Protein AF-A0A0C4EFU1-F1 (afdb_monomer_lite)

Sequence (194 aa):
MRPDAPVVQLGSALRVLVADCLPTPFLYAPPVVAAAAAAAAASAATATATTTVRAFAGSGTGNGDSFMRTAALRTVAALARFGAKPSAAALTAVAGPGGELQRSAGERWGVRGEGEGGIIGIEVALVRDAEGRTLEVRSEIAHDHNCGGMYRAWIDDQGKARYQVFKDVPGVGGYEAEGAAEDVRRWSWEKTIL

Foldseek 3Di:
DDDDDDDPPPDPVVVVVVVVVDDDPPDPDPVVVVVVVVVVVVVVLVPFDKDKDKDKDKDKDFDVVLCVVQVQVVQLVCCVGVVVDDSQVSQCLDFNAVHSLQVSCPVNRPPPRRSWIKMWMKMWMFMATPVRDTPDIDMDTHMHHRDQWDWDWDQDPVRWIATATGPDDDPPPPDPCHGHTHDPVVVPPPPPDD

Radius of gyration: 26.1 Å; chains: 1; bounding box: 76×90×41 Å

InterPro domains:
  IPR029055 Nucleophile aminohydrolases, N-terminal [SSF56235] (54-166)

Organism: Magnaporthiopsis poae (strain ATCC 64411 / 73-15) (NCBI:txid644358)

Secondary structure (DSSP, 8-state):
-PPPPP-----HHHHHHHHHHS--------HHHHHHHHHHHHHHHHTT--EEEEEEEEEEEE-HHHHHHHTHHHHHHHHHHHS---HHHHHHHHHSTTSHHHHTTGGGBTTSSBT-EEEEEEEEEEEE-TT--EEEEEEEEEEEESSS---EEEE-TTS-EEEE-SSS-SS-SS-TTTT--B-GGGSTT-----

pLDDT: mean 80.96, std 18.59, range [38.91, 98.62]

Structure (mmCIF, N/CA/C/O backbone):
data_AF-A0A0C4EFU1-F1
#
_entry.id   AF-A0A0C4EFU1-F1
#
loop_
_atom_site.group_PDB
_atom_site.id
_atom_site.type_symbol
_atom_site.label_atom_id
_atom_site.label_alt_id
_atom_site.label_comp_id
_atom_site.label_asym_id
_atom_site.label_entity_id
_atom_site.label_seq_id
_atom_site.pdbx_PDB_ins_code
_atom_site.Cartn_x
_atom_site.Cartn_y
_atom_site.Cartn_z
_atom_site.occupancy
_atom_site.B_iso_or_equiv
_atom_site.auth_seq_id
_atom_site.auth_comp_id
_atom_site.auth_asym_id
_atom_site.auth_atom_id
_atom_site.pdbx_PDB_model_num
ATOM 1 N N . MET A 1 1 ? -1.391 64.099 10.521 1.00 43.28 1 MET A N 1
ATOM 2 C CA . MET A 1 1 ? -2.421 63.400 9.722 1.00 43.28 1 MET A CA 1
ATOM 3 C C . MET A 1 1 ? -1.774 62.150 9.145 1.00 43.28 1 MET A C 1
ATOM 5 O O . MET A 1 1 ? -0.748 62.282 8.495 1.00 43.28 1 MET A O 1
ATOM 9 N N . ARG A 1 2 ? -2.252 60.959 9.528 1.00 45.88 2 ARG A N 1
ATOM 10 C CA . ARG A 1 2 ? -1.684 59.650 9.142 1.00 45.88 2 ARG A CA 1
ATOM 11 C C . ARG A 1 2 ? -2.236 59.212 7.771 1.00 45.88 2 ARG A C 1
ATOM 13 O O . ARG A 1 2 ? -3.374 59.570 7.492 1.00 45.88 2 ARG A O 1
ATOM 20 N N . PRO A 1 3 ? -1.472 58.462 6.957 1.00 50.69 3 PRO A N 1
ATOM 21 C CA . PRO A 1 3 ? -1.930 57.977 5.657 1.00 50.69 3 PRO A CA 1
ATOM 22 C C . PRO A 1 3 ? -2.908 56.800 5.797 1.00 50.69 3 PRO A C 1
ATOM 24 O O . PRO A 1 3 ? -2.792 55.993 6.723 1.00 50.69 3 PRO A O 1
ATOM 27 N N . ASP A 1 4 ? -3.855 56.727 4.862 1.00 51.66 4 ASP A N 1
ATOM 28 C CA . ASP A 1 4 ? -4.871 55.683 4.730 1.00 51.66 4 ASP A CA 1
ATOM 29 C C . ASP A 1 4 ? -4.239 54.296 4.522 1.00 51.66 4 ASP A C 1
ATOM 31 O O . ASP A 1 4 ? -3.413 54.094 3.631 1.00 51.66 4 ASP A O 1
ATOM 35 N N . ALA A 1 5 ? -4.631 53.323 5.347 1.00 51.81 5 ALA A N 1
ATOM 36 C CA . ALA A 1 5 ? -4.273 51.920 5.149 1.00 51.81 5 ALA A CA 1
ATOM 37 C C . ALA A 1 5 ? -5.203 51.275 4.099 1.00 51.81 5 ALA A C 1
ATOM 39 O O . ALA A 1 5 ? -6.394 51.596 4.068 1.00 51.81 5 ALA A O 1
ATOM 40 N N . PRO A 1 6 ? -4.718 50.339 3.262 1.00 51.94 6 PRO A N 1
ATOM 41 C CA . PRO A 1 6 ? -5.565 49.673 2.282 1.00 51.94 6 PRO A CA 1
ATOM 42 C C . PRO A 1 6 ? -6.564 48.740 2.980 1.00 51.94 6 PRO A C 1
ATOM 44 O O . PRO A 1 6 ? -6.188 47.789 3.665 1.00 51.94 6 PRO A O 1
ATOM 47 N N . VAL A 1 7 ? -7.855 49.001 2.776 1.00 59.91 7 VAL A N 1
ATOM 48 C CA . VAL A 1 7 ? -8.935 48.065 3.102 1.00 59.91 7 VAL A CA 1
ATOM 49 C C . VAL A 1 7 ? -8.770 46.829 2.219 1.00 59.91 7 VAL A C 1
ATOM 51 O O . VAL A 1 7 ? -8.936 46.895 1.002 1.00 59.91 7 VAL A O 1
ATOM 54 N N . VAL A 1 8 ? -8.445 45.688 2.826 1.00 57.19 8 VAL A N 1
ATOM 55 C CA . VAL A 1 8 ? -8.468 44.392 2.139 1.00 57.19 8 VAL A CA 1
ATOM 56 C C . VAL A 1 8 ? -9.931 44.042 1.866 1.00 57.19 8 VAL A C 1
ATOM 58 O O . VAL A 1 8 ? -10.671 43.668 2.776 1.00 57.19 8 VAL A O 1
ATOM 61 N N . GLN A 1 9 ? -10.375 44.181 0.615 1.00 58.31 9 GLN A N 1
ATOM 62 C CA . GLN A 1 9 ? -11.677 43.670 0.195 1.00 58.31 9 GLN A CA 1
ATOM 63 C C . GLN A 1 9 ? -11.627 42.140 0.156 1.00 58.31 9 GLN A C 1
ATOM 65 O O . GLN A 1 9 ? -11.110 41.533 -0.780 1.00 58.31 9 GLN A O 1
ATOM 70 N N . LEU A 1 10 ? -12.178 41.511 1.192 1.00 57.97 10 LEU A N 1
ATOM 71 C CA . LEU A 1 10 ? -12.431 40.075 1.219 1.00 57.97 10 LEU A CA 1
ATOM 72 C C . LEU A 1 10 ? -13.523 39.759 0.184 1.00 57.97 10 LEU A C 1
ATOM 74 O O . LEU A 1 10 ? -14.708 40.018 0.406 1.00 57.97 10 LEU A O 1
ATOM 78 N N . GLY A 1 11 ? -13.096 39.281 -0.985 1.00 72.69 11 GLY A N 1
ATOM 79 C CA . GLY A 1 11 ? -13.957 39.016 -2.136 1.00 72.69 11 GLY A CA 1
ATOM 80 C C . GLY A 1 11 ? -14.993 37.909 -1.912 1.00 72.69 11 GLY A C 1
ATOM 81 O O . GLY A 1 11 ? -14.974 37.174 -0.922 1.00 72.69 11 GLY A O 1
ATOM 82 N N . SER A 1 12 ? -15.896 37.770 -2.886 1.00 61.34 12 SER A N 1
ATOM 83 C CA . SER A 1 12 ? -16.991 36.787 -2.920 1.00 61.34 12 SER A CA 1
ATOM 84 C C . SER A 1 12 ? -16.544 35.343 -2.663 1.00 61.34 12 SER A C 1
ATOM 86 O O . SER A 1 12 ? -17.296 34.587 -2.058 1.00 61.34 12 SER A O 1
ATOM 88 N N . ALA A 1 13 ? -15.313 34.977 -3.027 1.00 65.06 13 ALA A N 1
ATOM 89 C CA . ALA A 1 13 ? -14.755 33.647 -2.785 1.00 65.06 13 ALA A CA 1
ATOM 90 C C . ALA A 1 13 ? -14.685 33.274 -1.291 1.00 65.06 13 ALA A C 1
ATOM 92 O O . ALA A 1 13 ? -14.986 32.137 -0.933 1.00 65.06 13 ALA A O 1
ATOM 93 N N . LEU A 1 14 ? -14.369 34.225 -0.399 1.00 68.88 14 LEU A N 1
ATOM 94 C CA . LEU A 1 14 ? -14.373 33.947 1.042 1.00 68.88 14 LEU A CA 1
ATOM 95 C C . LEU A 1 14 ? -15.802 33.790 1.575 1.00 68.88 14 LEU A C 1
ATOM 97 O O . LEU A 1 14 ? -16.040 32.991 2.474 1.00 68.88 14 LEU A O 1
ATOM 101 N N . ARG A 1 15 ? -16.769 34.514 0.998 1.00 65.06 15 ARG A N 1
ATOM 102 C CA . ARG A 1 15 ? -18.185 34.366 1.364 1.00 65.06 15 ARG A CA 1
ATOM 103 C C . ARG A 1 15 ? -18.736 33.003 0.960 1.00 65.06 15 ARG A C 1
ATOM 105 O O . ARG A 1 15 ? -19.492 32.434 1.733 1.00 65.06 15 ARG A O 1
ATOM 112 N N . VAL A 1 16 ? -18.333 32.482 -0.199 1.00 67.25 16 VAL A N 1
ATOM 113 C CA . VAL A 1 16 ? -18.699 31.128 -0.644 1.00 67.25 16 VAL A CA 1
ATOM 114 C C . VAL A 1 16 ? -18.089 30.077 0.288 1.00 67.25 16 VAL A C 1
ATOM 116 O O . VAL A 1 16 ? -18.814 29.227 0.784 1.00 67.25 16 VAL A O 1
ATOM 119 N N . LEU A 1 17 ? -16.807 30.210 0.650 1.00 72.25 17 LEU A N 1
ATOM 120 C CA . LEU A 1 17 ? -16.155 29.288 1.589 1.00 72.25 17 LEU A CA 1
ATOM 121 C C . LEU A 1 17 ? -16.809 29.294 2.985 1.00 72.25 17 LEU A C 1
ATOM 123 O O . LEU A 1 17 ? -16.943 28.253 3.617 1.00 72.25 17 LEU A O 1
ATOM 127 N N . VAL A 1 18 ? -17.223 30.466 3.477 1.00 71.06 18 VAL A N 1
ATOM 128 C CA . VAL A 1 18 ? -17.928 30.590 4.764 1.00 71.06 18 VAL A CA 1
ATOM 129 C C . VAL A 1 18 ? -19.364 30.055 4.674 1.00 71.06 18 VAL A C 1
ATOM 131 O O . VAL A 1 18 ? -19.842 29.470 5.642 1.00 71.06 18 VAL A O 1
ATOM 134 N N . ALA A 1 19 ? -20.036 30.209 3.529 1.00 69.62 19 ALA A N 1
ATOM 135 C CA . ALA A 1 19 ? -21.373 29.663 3.295 1.00 69.62 19 ALA A CA 1
ATOM 136 C C . ALA A 1 19 ? -21.377 28.128 3.200 1.00 69.62 19 ALA A C 1
ATOM 138 O O . ALA A 1 19 ? -22.307 27.505 3.699 1.00 69.62 19 ALA A O 1
ATOM 139 N N . ASP A 1 20 ? -20.326 27.527 2.640 1.00 69.62 20 ASP A N 1
ATOM 140 C CA . ASP A 1 20 ? -20.193 26.066 2.546 1.00 69.62 20 ASP A CA 1
ATOM 141 C C . ASP A 1 20 ? -19.802 25.414 3.887 1.00 69.62 20 ASP A C 1
ATOM 143 O O . ASP A 1 20 ? -20.046 24.227 4.101 1.00 69.62 20 ASP A O 1
ATOM 147 N N . CYS A 1 21 ? -19.224 26.186 4.815 1.00 65.12 21 CYS A N 1
ATOM 148 C CA . CYS A 1 21 ? -18.758 25.700 6.119 1.00 65.12 21 CYS A CA 1
ATOM 149 C C . CYS A 1 21 ? -19.702 26.017 7.293 1.00 65.12 21 CYS A C 1
ATOM 151 O O . CYS A 1 21 ? -19.436 25.573 8.413 1.00 65.12 21 CYS A O 1
ATOM 153 N N . LEU A 1 22 ? -20.778 26.781 7.081 1.00 64.62 22 LEU A N 1
ATOM 154 C CA . LEU A 1 22 ? -21.753 27.115 8.122 1.00 64.62 22 LEU A CA 1
ATOM 155 C C . LEU A 1 22 ? -23.133 26.552 7.762 1.00 64.62 22 LEU A C 1
ATOM 157 O O . LEU A 1 22 ? -23.624 26.813 6.665 1.00 64.62 22 LEU A O 1
ATOM 161 N N . PRO A 1 23 ? -23.811 25.831 8.674 1.00 54.44 23 PRO A N 1
ATOM 162 C CA . PRO A 1 23 ? -25.189 25.419 8.444 1.00 54.44 23 PRO A CA 1
ATOM 163 C C . PRO A 1 23 ? -26.048 26.669 8.218 1.00 54.44 23 PRO A C 1
ATOM 165 O O . PRO A 1 23 ? -26.085 27.563 9.063 1.00 54.44 23 PRO A O 1
ATOM 168 N N . THR A 1 24 ? -26.708 26.752 7.061 1.00 55.62 24 THR A N 1
ATOM 169 C CA . THR A 1 24 ? -27.539 27.893 6.652 1.00 55.62 24 THR A CA 1
ATOM 170 C C . THR A 1 24 ? -28.595 28.213 7.724 1.00 55.62 24 THR A C 1
ATOM 172 O O . THR A 1 24 ? -29.516 27.414 7.903 1.00 55.62 24 THR A O 1
ATOM 175 N N . PRO A 1 25 ? -28.534 29.367 8.419 1.00 53.31 25 PRO A N 1
ATOM 176 C CA . PRO A 1 25 ? -29.393 29.634 9.578 1.00 53.31 25 PRO A CA 1
ATOM 177 C C . PRO A 1 25 ? -30.795 30.174 9.226 1.00 53.31 25 PRO A C 1
ATOM 179 O O . PRO A 1 25 ? -31.507 30.635 10.113 1.00 53.31 25 PRO A O 1
ATOM 182 N N . PHE A 1 26 ? -31.223 30.131 7.957 1.00 54.75 26 PHE A N 1
ATOM 183 C CA . PHE A 1 26 ? -32.437 30.826 7.489 1.00 54.75 26 PHE A CA 1
ATOM 184 C C . PHE A 1 26 ? -33.482 29.948 6.789 1.00 54.75 26 PHE A C 1
ATOM 186 O O . PHE A 1 26 ? -34.189 30.414 5.900 1.00 54.75 26 PHE A O 1
ATOM 193 N N . LEU A 1 27 ? -33.664 28.703 7.226 1.00 52.91 27 LEU A N 1
ATOM 194 C CA . LEU A 1 27 ? -34.916 27.993 6.962 1.00 52.91 27 LEU A CA 1
ATOM 195 C C . LEU A 1 27 ? -35.648 27.803 8.287 1.00 52.91 27 LEU A C 1
ATOM 197 O O . LEU A 1 27 ? -35.345 26.897 9.058 1.00 52.91 27 LEU A O 1
ATOM 201 N N . TYR A 1 28 ? -36.612 28.686 8.555 1.00 53.22 28 TYR A N 1
ATOM 202 C CA . TYR A 1 28 ? -37.633 28.443 9.568 1.00 53.22 28 TYR A CA 1
ATOM 203 C C . TYR A 1 28 ? -38.414 27.192 9.147 1.00 53.22 28 TYR A C 1
ATOM 205 O O . TYR A 1 28 ? -39.331 27.253 8.329 1.00 53.22 28 TYR A O 1
ATOM 213 N N . ALA A 1 29 ? -37.998 26.037 9.657 1.00 54.62 29 ALA A N 1
ATOM 214 C CA . ALA A 1 29 ? -38.766 24.812 9.562 1.00 54.62 29 ALA A CA 1
ATOM 215 C C . ALA A 1 29 ? -39.825 24.842 10.676 1.00 54.62 29 ALA A C 1
ATOM 217 O O . ALA A 1 29 ? -39.467 25.055 11.838 1.00 54.62 29 ALA A O 1
ATOM 218 N N . PRO A 1 30 ? -41.120 24.638 10.370 1.00 52.81 30 PRO A N 1
ATOM 219 C CA . PRO A 1 30 ? -42.140 24.545 11.406 1.00 52.81 30 PRO A CA 1
ATOM 220 C C . PRO A 1 30 ? -41.764 23.427 12.397 1.00 52.81 30 PRO A C 1
ATOM 222 O O . PRO A 1 30 ? -41.188 22.417 11.981 1.00 52.81 30 PRO A O 1
ATOM 225 N N . PRO A 1 31 ? -42.078 23.568 13.698 1.00 59.03 31 PRO A N 1
ATOM 226 C CA . PRO A 1 31 ? -41.544 22.713 14.764 1.00 59.03 31 PRO A CA 1
ATOM 227 C C . PRO A 1 31 ? -41.812 21.218 14.550 1.00 59.03 31 PRO A C 1
ATOM 229 O O . PRO A 1 31 ? -41.016 20.388 14.974 1.00 59.03 31 PRO A O 1
ATOM 232 N N . VAL A 1 32 ? -42.874 20.864 13.823 1.00 55.62 32 VAL A N 1
ATOM 233 C CA . VAL A 1 32 ? -43.196 19.478 13.449 1.00 55.62 32 VAL A CA 1
ATOM 234 C C . VAL A 1 32 ? -42.267 18.902 12.373 1.00 55.62 32 VAL A C 1
ATOM 236 O O . VAL A 1 32 ? -41.919 17.729 12.435 1.00 55.62 32 VAL A O 1
ATOM 239 N N . VAL A 1 33 ? -41.805 19.721 11.424 1.00 57.69 33 VAL A N 1
ATOM 240 C CA . VAL A 1 33 ? -40.842 19.319 10.384 1.00 57.69 33 VAL A CA 1
ATOM 241 C C . VAL A 1 33 ? -39.420 19.348 10.938 1.00 57.69 33 VAL A C 1
ATOM 243 O O . VAL A 1 33 ? -38.634 18.464 10.621 1.00 57.69 33 VAL A O 1
ATOM 246 N N . ALA A 1 34 ? -39.102 20.296 11.824 1.00 60.12 34 ALA A N 1
ATOM 247 C CA . ALA A 1 34 ? -37.837 20.305 12.559 1.00 60.12 34 ALA A CA 1
ATOM 248 C C . ALA A 1 34 ? -37.717 19.088 13.492 1.00 60.12 34 ALA A C 1
ATOM 250 O O . ALA A 1 34 ? -36.674 18.444 13.519 1.00 60.12 34 ALA A O 1
ATOM 251 N N . ALA A 1 35 ? -38.794 18.718 14.194 1.00 58.56 35 ALA A N 1
ATOM 252 C CA . ALA A 1 35 ? -38.843 17.510 15.012 1.00 58.56 35 ALA A CA 1
ATOM 253 C C . ALA A 1 35 ? -38.790 16.234 14.162 1.00 58.56 35 ALA A C 1
ATOM 255 O O . ALA A 1 35 ? -38.105 15.297 14.548 1.00 58.56 35 ALA A O 1
ATOM 256 N N . ALA A 1 36 ? -39.441 16.196 12.995 1.00 57.53 36 ALA A N 1
ATOM 257 C CA . ALA A 1 36 ? -39.360 15.059 12.077 1.00 57.53 36 ALA A CA 1
ATOM 258 C C . ALA A 1 36 ? -37.980 14.932 11.413 1.00 57.53 36 ALA A C 1
ATOM 260 O O . ALA A 1 36 ? -37.495 13.822 11.250 1.00 57.53 36 ALA A O 1
ATOM 261 N N . ALA A 1 37 ? -37.315 16.040 11.076 1.00 58.97 37 ALA A N 1
ATOM 262 C CA . ALA A 1 37 ? -35.951 16.045 10.547 1.00 58.97 37 ALA A CA 1
ATOM 263 C C . ALA A 1 37 ? -34.920 15.706 11.633 1.00 58.97 37 ALA A C 1
ATOM 265 O O . ALA A 1 37 ? -33.990 14.952 11.371 1.00 58.97 37 ALA A O 1
ATOM 266 N N . ALA A 1 38 ? -35.113 16.189 12.863 1.00 59.56 38 ALA A N 1
ATOM 267 C CA . ALA A 1 38 ? -34.314 15.801 14.021 1.00 59.56 38 ALA A CA 1
ATOM 268 C C . ALA A 1 38 ? -34.552 14.335 14.400 1.00 59.56 38 ALA A C 1
ATOM 270 O O . ALA A 1 38 ? -33.599 13.645 14.727 1.00 59.56 38 ALA A O 1
ATOM 271 N N . ALA A 1 39 ? -35.784 13.831 14.294 1.00 56.84 39 ALA A N 1
ATOM 272 C CA . ALA A 1 39 ? -36.114 12.422 14.487 1.00 56.84 39 ALA A CA 1
ATOM 273 C C . ALA A 1 39 ? -35.615 11.553 13.328 1.00 56.84 39 ALA A C 1
ATOM 275 O O . ALA A 1 39 ? -35.207 10.430 13.570 1.00 56.84 39 ALA A O 1
ATOM 276 N N . ALA A 1 40 ? -35.578 12.056 12.092 1.00 56.56 40 ALA A N 1
ATOM 277 C CA . ALA A 1 40 ? -34.994 11.366 10.947 1.00 56.56 40 ALA A CA 1
ATOM 278 C C . ALA A 1 40 ? -33.466 11.316 11.060 1.00 56.56 40 ALA A C 1
ATOM 280 O O . ALA A 1 40 ? -32.895 10.249 10.876 1.00 56.56 40 ALA A O 1
ATOM 281 N N . ALA A 1 41 ? -32.816 12.416 11.455 1.00 56.28 41 ALA A N 1
ATOM 282 C CA . ALA A 1 41 ? -31.386 12.478 11.758 1.00 56.28 41 ALA A CA 1
ATOM 283 C C . ALA A 1 41 ? -31.025 11.637 12.993 1.00 56.28 41 ALA A C 1
ATOM 285 O O . ALA A 1 41 ? -30.017 10.938 12.984 1.00 56.28 41 ALA A O 1
ATOM 286 N N . ALA A 1 42 ? -31.875 11.631 14.023 1.00 54.38 42 ALA A N 1
ATOM 287 C CA . ALA A 1 42 ? -31.735 10.761 15.184 1.00 54.38 42 ALA A CA 1
ATOM 288 C C . ALA A 1 42 ? -32.005 9.296 14.823 1.00 54.38 42 ALA A C 1
ATOM 290 O O . ALA A 1 42 ? -31.287 8.437 15.306 1.00 54.38 42 ALA A O 1
ATOM 291 N N . SER A 1 43 ? -32.957 8.982 13.939 1.00 49.47 43 SER A N 1
ATOM 292 C CA . SER A 1 43 ? -33.214 7.612 13.461 1.00 49.47 43 SER A CA 1
ATOM 293 C C . SER A 1 43 ? -32.106 7.115 12.530 1.00 49.47 43 SER A C 1
ATOM 295 O O . SER A 1 43 ? -31.725 5.952 12.605 1.00 49.47 43 SER A O 1
ATOM 297 N N . ALA A 1 44 ? -31.509 8.013 11.740 1.00 52.19 44 ALA A N 1
ATOM 298 C CA . ALA A 1 44 ? -30.308 7.753 10.957 1.00 52.19 44 ALA A CA 1
ATOM 299 C C . ALA A 1 44 ? -29.081 7.557 11.864 1.00 52.19 44 ALA A C 1
ATOM 301 O O . ALA A 1 44 ? -28.229 6.734 11.556 1.00 52.19 44 ALA A O 1
ATOM 302 N N . ALA A 1 45 ? -29.023 8.239 13.014 1.00 51.16 45 ALA A N 1
ATOM 303 C CA . ALA A 1 45 ? -28.038 7.985 14.069 1.00 51.16 45 ALA A CA 1
ATOM 304 C C . ALA A 1 45 ? -28.358 6.731 14.919 1.00 51.16 45 ALA A C 1
ATOM 306 O O . ALA A 1 45 ? -27.459 6.151 15.521 1.00 51.16 45 ALA A O 1
ATOM 307 N N . THR A 1 46 ? -29.622 6.288 14.942 1.00 47.00 46 THR A N 1
ATOM 308 C CA . THR A 1 46 ? -30.099 5.070 15.631 1.00 47.00 46 THR A CA 1
ATOM 309 C C . THR A 1 46 ? -29.858 3.809 14.790 1.00 47.00 46 THR A C 1
ATOM 311 O O . THR A 1 46 ? -29.914 2.696 15.314 1.00 47.00 46 THR A O 1
ATOM 314 N N . ALA A 1 47 ? -29.497 3.950 13.510 1.00 54.59 47 ALA A N 1
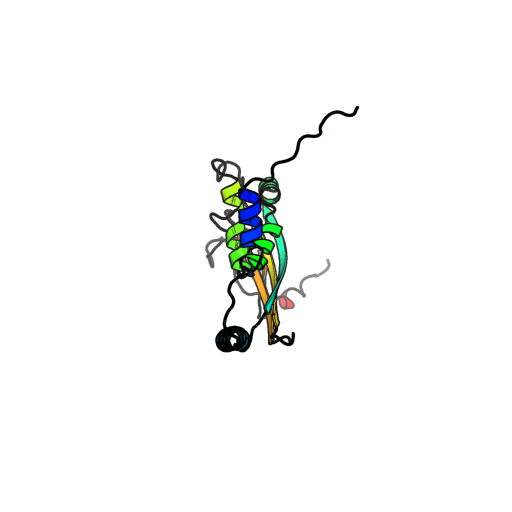ATOM 315 C CA . ALA A 1 47 ? -28.820 2.899 12.759 1.00 54.59 47 ALA A CA 1
ATOM 316 C C . ALA A 1 47 ? -27.388 2.750 13.298 1.00 54.59 47 ALA A C 1
ATOM 318 O O . ALA A 1 47 ? -26.456 3.291 12.721 1.00 54.59 47 ALA A O 1
ATOM 319 N N . THR A 1 48 ? -27.260 2.095 14.457 1.00 63.78 48 THR A N 1
ATOM 320 C CA . THR A 1 48 ? -26.032 1.629 15.134 1.00 63.78 48 THR A CA 1
ATOM 321 C C . THR A 1 48 ? -24.750 2.279 14.597 1.00 63.78 48 THR A C 1
ATOM 323 O O . THR A 1 48 ? -23.953 1.634 13.919 1.00 63.78 48 THR A O 1
ATOM 326 N N . ALA A 1 49 ? -24.580 3.586 14.818 1.00 79.06 49 ALA A N 1
ATOM 327 C CA . ALA A 1 49 ? -23.500 4.333 14.186 1.00 79.06 49 ALA A CA 1
ATOM 328 C C . ALA A 1 49 ? -22.149 3.829 14.711 1.00 79.06 49 ALA A C 1
ATOM 330 O O . ALA A 1 49 ? -21.764 4.111 15.845 1.00 79.06 49 ALA A O 1
ATOM 331 N N . THR A 1 50 ? -21.432 3.055 13.896 1.00 89.69 50 THR A N 1
ATOM 332 C CA . THR A 1 50 ? -20.105 2.554 14.254 1.00 89.69 50 THR A CA 1
ATOM 333 C C . THR A 1 50 ? -19.016 3.493 13.757 1.00 89.69 50 THR A C 1
ATOM 335 O O . THR A 1 50 ? -19.038 3.928 12.606 1.00 89.69 50 THR A O 1
ATOM 338 N N . THR A 1 51 ? -18.009 3.748 14.586 1.00 90.62 51 THR A N 1
ATOM 339 C CA . THR A 1 51 ? -16.796 4.477 14.203 1.00 90.62 51 THR A CA 1
ATOM 340 C C . THR A 1 51 ? -15.630 3.507 14.053 1.00 90.62 51 THR A C 1
ATOM 342 O O . THR A 1 51 ? -15.480 2.582 14.845 1.00 90.62 51 THR A O 1
ATOM 345 N N . THR A 1 52 ? -14.794 3.698 13.031 1.00 90.06 52 THR A N 1
ATOM 346 C CA . THR A 1 52 ? -13.561 2.917 12.849 1.00 90.06 52 THR A CA 1
ATOM 347 C C . THR A 1 52 ? -12.349 3.818 13.043 1.00 90.06 52 THR A C 1
ATOM 349 O O . THR A 1 52 ? -12.172 4.789 12.309 1.00 90.06 52 THR A O 1
ATOM 352 N N . VAL A 1 53 ? -11.480 3.468 13.989 1.00 90.56 53 VAL A N 1
ATOM 353 C CA . VAL A 1 53 ? -10.156 4.080 14.154 1.00 90.56 53 VAL A CA 1
ATOM 354 C C . VAL A 1 53 ? -9.114 3.133 13.578 1.00 90.56 53 VAL A C 1
ATOM 356 O O . VAL A 1 53 ? -9.128 1.948 13.894 1.00 90.56 53 VAL A O 1
ATOM 359 N N . ARG A 1 54 ? -8.211 3.650 12.742 1.00 90.25 54 ARG A N 1
ATOM 360 C CA . ARG A 1 54 ? -7.134 2.876 12.111 1.00 90.25 54 ARG A CA 1
ATOM 361 C C . ARG A 1 54 ? -5.777 3.427 12.530 1.00 90.25 54 ARG A C 1
ATOM 363 O O . ARG A 1 54 ? -5.583 4.644 12.551 1.00 90.25 54 ARG A O 1
ATOM 370 N N . ALA A 1 55 ? -4.849 2.530 12.823 1.00 92.06 55 ALA A N 1
ATOM 371 C CA . ALA A 1 55 ? -3.433 2.810 12.977 1.00 92.06 55 ALA A CA 1
ATOM 372 C C . ALA A 1 55 ? -2.664 1.962 11.964 1.00 92.06 55 ALA A C 1
ATOM 374 O O . ALA A 1 55 ? -2.986 0.796 11.757 1.00 92.06 55 ALA A O 1
ATOM 375 N N . PHE A 1 56 ? -1.655 2.555 11.336 1.00 95.31 56 PHE A N 1
ATOM 376 C CA . PHE A 1 56 ? -0.808 1.876 10.366 1.00 95.31 56 PHE A CA 1
ATOM 377 C C . PHE A 1 56 ? 0.651 2.124 10.726 1.00 95.31 56 PHE A C 1
ATOM 379 O O . PHE A 1 56 ? 1.071 3.275 10.865 1.00 95.31 56 PHE A O 1
ATOM 386 N N . ALA A 1 57 ? 1.411 1.045 10.871 1.00 96.88 57 ALA A N 1
ATOM 387 C CA . ALA A 1 57 ? 2.862 1.080 10.946 1.00 96.88 57 ALA A CA 1
ATOM 388 C C . ALA A 1 57 ? 3.412 0.487 9.651 1.00 96.88 57 ALA A C 1
ATOM 390 O O . ALA A 1 57 ? 2.965 -0.573 9.225 1.00 96.88 57 ALA A O 1
ATOM 391 N N . GLY A 1 58 ? 4.374 1.160 9.025 1.00 96.88 58 GLY A N 1
ATOM 392 C CA . GLY A 1 58 ? 4.945 0.710 7.762 1.00 96.88 58 GLY A CA 1
ATOM 393 C C . GLY A 1 58 ? 6.453 0.879 7.713 1.00 96.88 58 GLY A C 1
ATOM 394 O O . GLY A 1 58 ? 7.020 1.701 8.432 1.00 96.88 58 GLY A O 1
ATOM 395 N N . SER A 1 59 ? 7.083 0.116 6.828 1.00 98.06 59 SER A N 1
ATOM 396 C CA . SER A 1 59 ? 8.480 0.256 6.433 1.00 98.06 59 SER A CA 1
ATOM 397 C C . SER A 1 59 ? 8.556 0.229 4.912 1.00 98.06 59 SER A C 1
ATOM 399 O O . SER A 1 59 ? 7.942 -0.622 4.268 1.00 98.06 59 SER A O 1
ATOM 401 N N . GLY A 1 60 ? 9.263 1.201 4.345 1.00 97.56 60 GLY A N 1
ATOM 402 C CA . GLY A 1 60 ? 9.416 1.368 2.906 1.00 97.56 60 GLY A CA 1
ATOM 403 C C . GLY A 1 60 ? 10.842 1.088 2.456 1.00 97.56 60 GLY A C 1
ATOM 404 O O . GLY A 1 60 ? 11.790 1.410 3.168 1.00 97.56 60 GLY A O 1
ATOM 405 N N . THR A 1 61 ? 10.989 0.532 1.259 1.00 97.81 61 THR A N 1
ATOM 406 C CA . THR A 1 61 ? 12.278 0.335 0.586 1.00 97.81 61 THR A CA 1
A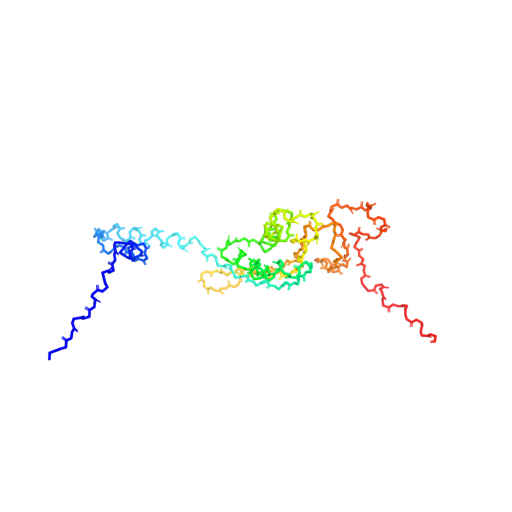TOM 407 C C . THR A 1 61 ? 12.159 0.695 -0.893 1.00 97.81 61 THR A C 1
ATOM 409 O O . THR A 1 61 ? 11.087 0.549 -1.479 1.00 97.81 61 THR A O 1
ATOM 412 N N . GLY A 1 62 ? 13.239 1.183 -1.502 1.00 97.06 62 GLY A N 1
ATOM 413 C CA . GLY A 1 62 ? 13.274 1.588 -2.909 1.00 97.06 62 GLY A CA 1
ATOM 414 C C . GLY A 1 62 ? 14.018 2.901 -3.131 1.00 97.06 62 GLY A C 1
ATOM 415 O O . GLY A 1 62 ? 14.925 3.259 -2.378 1.00 97.06 62 GLY A O 1
ATOM 416 N N . ASN A 1 63 ? 13.628 3.638 -4.169 1.00 97.69 63 ASN A N 1
ATOM 417 C CA . ASN A 1 63 ? 14.203 4.935 -4.500 1.00 97.69 63 ASN A CA 1
ATOM 418 C C . ASN A 1 63 ? 13.837 5.996 -3.441 1.00 97.69 63 ASN A C 1
ATOM 420 O O . ASN A 1 63 ? 12.710 6.497 -3.405 1.00 97.69 63 ASN A O 1
ATOM 424 N N . GLY A 1 64 ? 14.802 6.358 -2.590 1.00 97.12 64 GLY A N 1
ATOM 425 C CA . GLY A 1 64 ? 14.594 7.267 -1.455 1.00 97.12 64 GLY A CA 1
ATOM 426 C C . GLY A 1 64 ? 14.012 8.632 -1.838 1.00 97.12 64 GLY A C 1
ATOM 427 O O . GLY A 1 64 ? 13.093 9.114 -1.172 1.00 97.12 64 GLY A O 1
ATOM 428 N N . ASP A 1 65 ? 14.463 9.216 -2.950 1.00 96.88 65 ASP A N 1
ATOM 429 C CA . ASP A 1 65 ? 13.951 10.501 -3.443 1.00 96.88 65 ASP A CA 1
ATOM 430 C C . ASP A 1 65 ? 12.451 10.440 -3.751 1.00 96.88 65 ASP A C 1
ATOM 432 O O . ASP A 1 65 ? 11.707 11.365 -3.424 1.00 96.88 65 ASP A O 1
ATOM 436 N N . SER A 1 66 ? 11.979 9.334 -4.330 1.00 97.62 66 SER A N 1
ATOM 437 C CA . SER A 1 66 ? 10.558 9.125 -4.630 1.00 97.62 66 SER A CA 1
ATOM 438 C C . SER A 1 66 ? 9.730 8.953 -3.353 1.00 97.62 66 SER A C 1
ATOM 440 O O . SER A 1 66 ? 8.638 9.519 -3.238 1.00 97.62 66 SER A O 1
ATOM 442 N N . PHE A 1 67 ? 10.267 8.246 -2.353 1.00 98.44 67 PHE A N 1
ATOM 443 C CA . PHE A 1 67 ? 9.639 8.119 -1.033 1.00 98.44 67 PHE A CA 1
ATOM 444 C C . PHE A 1 67 ? 9.489 9.471 -0.330 1.00 98.44 67 PHE A C 1
ATOM 446 O O . PHE A 1 67 ? 8.432 9.746 0.246 1.00 98.44 67 PHE A O 1
ATOM 453 N N . MET A 1 68 ? 10.514 10.325 -0.396 1.00 97.94 68 MET A N 1
ATOM 454 C CA . MET A 1 68 ? 10.480 11.665 0.198 1.00 97.94 68 MET A CA 1
ATOM 455 C C . MET A 1 68 ? 9.535 12.597 -0.561 1.00 97.94 68 MET A C 1
ATOM 457 O O . MET A 1 68 ? 8.694 13.248 0.056 1.00 97.94 68 MET A O 1
ATOM 461 N N . ARG A 1 69 ? 9.603 12.608 -1.898 1.00 97.12 69 ARG A N 1
ATOM 462 C CA . ARG A 1 69 ? 8.757 13.448 -2.762 1.00 97.12 69 ARG A CA 1
ATOM 463 C C . ARG A 1 69 ? 7.264 13.196 -2.554 1.00 97.12 69 ARG A C 1
ATOM 465 O O . ARG A 1 69 ? 6.472 14.130 -2.603 1.00 97.12 69 ARG A O 1
ATOM 472 N N . THR A 1 70 ? 6.885 11.942 -2.323 1.00 97.75 70 THR A N 1
ATOM 473 C CA . THR A 1 70 ? 5.482 11.530 -2.143 1.00 97.75 70 THR A CA 1
ATOM 474 C C . THR A 1 70 ? 5.054 11.436 -0.678 1.00 97.75 70 THR A C 1
ATOM 476 O O . THR A 1 70 ? 3.880 11.179 -0.403 1.00 97.75 70 THR A O 1
ATOM 479 N N . ALA A 1 71 ? 5.990 11.600 0.266 1.00 98.12 71 ALA A N 1
ATOM 480 C CA . ALA A 1 71 ? 5.802 11.257 1.675 1.00 98.12 71 ALA A CA 1
ATOM 481 C C . ALA A 1 71 ? 5.132 9.874 1.843 1.00 98.12 71 ALA A C 1
ATOM 483 O O . ALA A 1 71 ? 4.139 9.739 2.562 1.00 98.12 71 ALA A O 1
ATOM 484 N N . ALA A 1 72 ? 5.645 8.859 1.138 1.00 98.19 72 ALA A N 1
ATOM 485 C CA . ALA A 1 72 ? 4.918 7.632 0.796 1.00 98.19 72 ALA A CA 1
ATOM 486 C C . ALA A 1 72 ? 4.162 6.980 1.971 1.00 98.19 72 ALA A C 1
ATOM 488 O O . ALA A 1 72 ? 2.948 6.802 1.892 1.00 98.19 72 ALA A O 1
ATOM 489 N N . LEU A 1 73 ? 4.837 6.686 3.091 1.00 97.44 73 LEU A N 1
ATOM 490 C CA . LEU A 1 73 ? 4.206 6.054 4.265 1.00 97.44 73 LEU A CA 1
ATOM 491 C C . LEU A 1 73 ? 3.098 6.922 4.874 1.00 97.44 73 LEU A C 1
ATOM 493 O O . LEU A 1 73 ? 2.024 6.424 5.214 1.00 97.44 73 LEU A O 1
ATOM 497 N N . ARG A 1 74 ? 3.334 8.234 4.989 1.00 97.06 74 ARG A N 1
ATOM 498 C CA . ARG A 1 74 ? 2.319 9.179 5.471 1.00 97.06 74 ARG A CA 1
ATOM 499 C C . ARG A 1 74 ? 1.129 9.209 4.520 1.00 97.06 74 ARG A C 1
ATOM 501 O O . ARG A 1 74 ? -0.004 9.304 4.982 1.00 97.06 74 ARG A O 1
ATOM 508 N N . THR A 1 75 ? 1.370 9.136 3.216 1.00 97.88 75 THR A N 1
ATOM 509 C CA . THR A 1 75 ? 0.319 9.115 2.194 1.00 97.88 75 THR A CA 1
ATOM 510 C C . THR A 1 75 ? -0.519 7.839 2.278 1.00 97.88 75 THR A C 1
ATOM 512 O O . THR A 1 75 ? -1.742 7.944 2.243 1.00 97.88 75 THR A O 1
ATOM 515 N N . VAL A 1 76 ? 0.084 6.669 2.527 1.00 97.75 76 VAL A N 1
ATOM 516 C CA . VAL A 1 76 ? -0.664 5.431 2.835 1.00 97.75 76 VAL A CA 1
ATOM 517 C C . VAL A 1 76 ? -1.586 5.640 4.038 1.00 97.75 76 VAL A C 1
ATOM 519 O O . VAL A 1 76 ? -2.796 5.438 3.936 1.00 97.75 76 VAL A O 1
ATOM 522 N N . ALA A 1 77 ? -1.043 6.119 5.162 1.00 95.00 77 ALA A N 1
ATOM 523 C CA . ALA A 1 77 ? -1.827 6.344 6.376 1.00 95.00 77 ALA A CA 1
ATOM 524 C C . ALA A 1 77 ? -2.943 7.388 6.173 1.00 95.00 77 ALA A C 1
ATOM 526 O O . ALA A 1 77 ? -4.053 7.224 6.682 1.00 95.00 77 ALA A O 1
ATOM 527 N N . ALA A 1 78 ? -2.677 8.449 5.408 1.00 95.00 78 ALA A N 1
ATOM 528 C CA . ALA A 1 78 ? -3.659 9.480 5.089 1.00 95.00 78 ALA A CA 1
ATOM 529 C C . ALA A 1 78 ? -4.796 8.936 4.210 1.00 95.00 78 ALA A C 1
ATOM 531 O O . ALA A 1 78 ? -5.960 9.213 4.490 1.00 95.00 78 ALA A O 1
ATOM 532 N N . LEU A 1 79 ? -4.482 8.133 3.190 1.00 95.19 79 LEU A N 1
ATOM 533 C CA . LEU A 1 79 ? -5.481 7.489 2.337 1.00 95.19 79 LEU A CA 1
ATOM 534 C C . LEU A 1 79 ? -6.347 6.499 3.124 1.00 95.19 79 LEU A C 1
ATOM 536 O O . LEU A 1 79 ? -7.565 6.493 2.952 1.00 95.19 79 LEU A O 1
ATOM 540 N N . ALA A 1 80 ? -5.747 5.708 4.016 1.00 92.62 80 ALA A N 1
ATOM 541 C CA . ALA A 1 80 ? -6.490 4.781 4.865 1.00 92.62 80 ALA A CA 1
ATOM 542 C C . ALA A 1 80 ? -7.428 5.527 5.832 1.00 92.62 80 ALA A C 1
ATOM 544 O O . ALA A 1 80 ? -8.619 5.224 5.925 1.00 92.62 80 ALA A O 1
ATOM 545 N N . ARG A 1 81 ? -6.910 6.556 6.518 1.00 89.94 81 ARG A N 1
ATOM 546 C CA . ARG A 1 81 ? -7.656 7.319 7.528 1.00 89.94 81 ARG A CA 1
ATOM 547 C C . ARG A 1 81 ? -8.742 8.207 6.927 1.00 89.94 81 ARG A C 1
ATOM 549 O O . ARG A 1 81 ? -9.872 8.177 7.398 1.00 89.94 81 ARG A O 1
ATOM 556 N N . PHE A 1 82 ? -8.397 9.028 5.939 1.00 90.19 82 PHE A N 1
ATOM 557 C CA . PHE A 1 82 ? -9.295 10.059 5.409 1.00 90.19 82 PHE A CA 1
ATOM 558 C C . PHE A 1 82 ? -10.082 9.591 4.186 1.00 90.19 82 PHE A C 1
ATOM 560 O O . PHE A 1 82 ? -11.153 10.120 3.917 1.00 90.19 82 PHE A O 1
ATOM 567 N N . GLY A 1 83 ? -9.586 8.584 3.465 1.00 88.50 83 GLY A N 1
ATOM 568 C CA . GLY A 1 83 ? -10.314 7.948 2.367 1.00 88.50 83 GLY A CA 1
ATOM 569 C C . GLY A 1 83 ? -11.229 6.804 2.811 1.00 88.50 83 GLY A C 1
ATOM 570 O O . GLY A 1 83 ? -11.869 6.202 1.955 1.00 88.50 83 GLY A O 1
ATOM 571 N N . ALA A 1 84 ? -11.259 6.478 4.110 1.00 85.62 84 ALA A N 1
ATOM 572 C CA . ALA A 1 84 ? -11.993 5.346 4.683 1.00 85.62 84 ALA A CA 1
ATOM 573 C C . ALA A 1 84 ? -11.696 3.993 3.997 1.00 85.62 84 ALA A C 1
ATOM 575 O O . ALA A 1 84 ? -12.549 3.106 3.951 1.00 85.62 84 ALA A O 1
ATOM 576 N N . LYS A 1 85 ? -10.474 3.816 3.475 1.00 88.44 85 LYS A N 1
ATOM 577 C CA . LYS A 1 85 ? -10.038 2.591 2.788 1.00 88.44 85 LYS A CA 1
ATOM 578 C C . LYS A 1 85 ? -9.263 1.669 3.740 1.00 88.44 85 LYS A C 1
ATOM 580 O O . LYS A 1 85 ? -8.604 2.171 4.651 1.00 88.44 85 LYS A O 1
ATOM 585 N N . PRO A 1 86 ? -9.290 0.340 3.534 1.00 92.19 86 PRO A N 1
ATOM 586 C CA . PRO A 1 86 ? -8.328 -0.563 4.167 1.00 92.19 86 PRO A CA 1
ATOM 587 C C . PRO A 1 86 ? -6.886 -0.141 3.852 1.00 92.19 86 PRO A C 1
ATOM 589 O O . PRO A 1 86 ? -6.615 0.349 2.748 1.00 92.19 86 PRO A O 1
ATOM 592 N N . SER A 1 87 ? -5.953 -0.338 4.787 1.00 94.12 87 SER A N 1
ATOM 593 C CA . SER A 1 87 ? -4.560 0.082 4.591 1.00 94.12 87 SER A CA 1
ATOM 594 C C . SER A 1 87 ? -3.892 -0.689 3.466 1.00 94.12 87 SER A C 1
ATOM 596 O O . SER A 1 87 ? -3.092 -0.091 2.760 1.00 94.12 87 SER A O 1
ATOM 598 N N . ALA A 1 88 ? -4.264 -1.951 3.224 1.00 95.12 88 ALA A N 1
ATOM 599 C CA . ALA A 1 88 ? -3.790 -2.709 2.066 1.00 95.12 88 ALA A CA 1
ATOM 600 C C . ALA A 1 88 ? -4.113 -1.998 0.739 1.00 95.12 88 ALA A C 1
ATOM 602 O O . ALA A 1 88 ? -3.223 -1.754 -0.071 1.00 95.12 88 ALA A O 1
ATOM 603 N N . ALA A 1 89 ? -5.358 -1.546 0.557 1.00 96.50 89 ALA A N 1
ATOM 604 C CA . ALA A 1 89 ? -5.762 -0.809 -0.641 1.00 96.50 89 ALA A CA 1
ATOM 605 C C . ALA A 1 89 ? -5.066 0.561 -0.752 1.00 96.50 89 ALA A C 1
ATOM 607 O O . ALA A 1 89 ? -4.681 0.986 -1.843 1.00 96.50 89 ALA A O 1
ATOM 608 N N . ALA A 1 90 ? -4.894 1.263 0.372 1.00 97.25 90 ALA A N 1
ATOM 609 C CA . ALA A 1 90 ? -4.140 2.515 0.416 1.00 97.25 90 ALA A CA 1
ATOM 610 C C . ALA A 1 90 ? -2.651 2.309 0.081 1.00 97.25 90 ALA A C 1
ATOM 612 O O . ALA A 1 90 ? -2.061 3.126 -0.623 1.00 97.25 90 ALA A O 1
ATOM 613 N N . LEU A 1 91 ? -2.062 1.210 0.551 1.00 97.81 91 LEU A N 1
ATOM 614 C CA . LEU A 1 91 ? -0.684 0.816 0.290 1.00 97.81 91 LEU A CA 1
ATOM 615 C C . LEU A 1 91 ? -0.498 0.510 -1.197 1.00 97.81 91 LEU A C 1
ATOM 617 O O . LEU A 1 91 ? 0.382 1.104 -1.816 1.00 97.81 91 LEU A O 1
ATOM 621 N N . THR A 1 92 ? -1.372 -0.297 -1.802 1.00 98.00 92 THR A N 1
ATOM 622 C CA . THR A 1 92 ? -1.368 -0.555 -3.251 1.00 98.00 92 THR A CA 1
ATOM 623 C C . THR A 1 92 ? -1.485 0.732 -4.068 1.00 98.00 92 THR A C 1
ATOM 625 O O . THR A 1 92 ? -0.759 0.910 -5.043 1.00 98.00 92 THR A O 1
ATOM 628 N N . ALA A 1 93 ? -2.323 1.686 -3.653 1.00 98.31 93 ALA A N 1
ATOM 629 C CA . ALA A 1 93 ? -2.450 2.968 -4.351 1.00 98.31 93 ALA A CA 1
ATOM 630 C C . ALA A 1 93 ? -1.159 3.816 -4.336 1.00 98.31 93 ALA A C 1
ATOM 632 O O . ALA A 1 93 ? -0.993 4.688 -5.195 1.00 98.31 93 ALA A O 1
ATOM 633 N N . VAL A 1 94 ? -0.253 3.573 -3.382 1.00 98.50 94 VAL A N 1
ATOM 634 C CA . VAL A 1 94 ? 1.019 4.295 -3.235 1.00 98.50 94 VAL A CA 1
ATOM 635 C C . VAL A 1 94 ? 2.188 3.512 -3.823 1.00 98.50 94 VAL A C 1
ATOM 637 O O . VAL A 1 94 ? 2.905 4.041 -4.668 1.00 98.50 94 VAL A O 1
ATOM 640 N N . ALA A 1 95 ? 2.391 2.276 -3.376 1.00 98.38 95 ALA A N 1
ATOM 641 C CA . ALA A 1 95 ? 3.567 1.474 -3.696 1.00 98.38 95 ALA A CA 1
ATOM 642 C C . ALA A 1 95 ? 3.292 0.331 -4.677 1.00 98.38 95 ALA A C 1
ATOM 644 O O . ALA A 1 95 ? 4.239 -0.287 -5.147 1.00 98.38 95 ALA A O 1
ATOM 645 N N . GLY A 1 96 ? 2.028 0.049 -4.999 1.00 97.62 96 GLY A N 1
ATOM 646 C CA . GLY A 1 96 ? 1.661 -0.935 -6.014 1.00 97.62 96 GLY A CA 1
ATOM 647 C C . GLY A 1 96 ? 1.866 -0.428 -7.451 1.00 97.62 96 GLY A C 1
ATOM 648 O O . GLY A 1 96 ? 2.248 0.729 -7.668 1.00 97.62 96 GLY A O 1
ATOM 649 N N . PRO A 1 97 ? 1.613 -1.277 -8.463 1.00 96.44 97 PRO A N 1
ATOM 650 C CA . PRO A 1 97 ? 1.818 -0.953 -9.866 1.00 96.44 97 PRO A CA 1
ATOM 651 C C . PRO A 1 97 ? 0.908 0.201 -10.272 1.00 96.44 97 PRO A C 1
ATOM 653 O O . PRO A 1 97 ? -0.277 0.232 -9.943 1.00 96.44 97 PRO A O 1
ATOM 656 N N . GLY A 1 98 ? 1.483 1.180 -10.959 1.00 97.38 98 GLY A N 1
ATOM 657 C CA . GLY A 1 98 ? 0.814 2.427 -11.302 1.00 97.38 98 GLY A CA 1
ATOM 658 C C . GLY A 1 98 ? 0.563 3.358 -10.115 1.00 97.38 98 GLY A C 1
ATOM 659 O O . GLY A 1 98 ? -0.063 4.390 -10.331 1.00 97.38 98 GLY A O 1
ATOM 660 N N . GLY A 1 99 ? 1.019 3.032 -8.899 1.00 98.25 99 GLY A N 1
ATOM 661 C CA . GLY A 1 99 ? 0.820 3.808 -7.670 1.00 98.25 99 GLY A CA 1
ATOM 662 C C . GLY A 1 99 ? 1.589 5.134 -7.617 1.00 98.25 99 GLY A C 1
ATOM 663 O O . GLY A 1 99 ? 2.335 5.478 -8.533 1.00 98.25 99 GLY A O 1
ATOM 664 N N . GLU A 1 100 ? 1.405 5.895 -6.533 1.00 98.50 100 GLU A N 1
ATOM 665 C CA . GLU A 1 100 ? 2.026 7.223 -6.357 1.00 98.50 100 GLU A CA 1
ATOM 666 C C . GLU A 1 100 ? 3.548 7.231 -6.531 1.00 98.50 100 GLU A C 1
ATOM 668 O O . GLU A 1 100 ? 4.079 8.153 -7.148 1.00 98.50 100 GLU A O 1
ATOM 673 N N . LEU A 1 101 ? 4.259 6.212 -6.034 1.00 98.50 101 LEU A N 1
ATOM 674 C CA . LEU A 1 101 ? 5.712 6.124 -6.199 1.00 98.50 101 LEU A CA 1
ATOM 675 C C . LEU A 1 101 ? 6.089 6.120 -7.686 1.00 98.50 101 LEU A C 1
ATOM 677 O O . LEU A 1 101 ? 6.876 6.961 -8.121 1.00 98.50 101 LEU A O 1
ATOM 681 N N . GLN A 1 102 ? 5.442 5.261 -8.474 1.00 98.19 102 GLN A N 1
ATOM 682 C CA . GLN A 1 102 ? 5.638 5.173 -9.920 1.00 98.19 102 GLN A CA 1
ATOM 683 C C . GLN A 1 102 ? 5.211 6.461 -10.633 1.00 98.19 102 GLN A C 1
ATOM 685 O O . GLN A 1 102 ? 5.965 6.991 -11.449 1.00 98.19 102 GLN A O 1
ATOM 690 N N . ARG A 1 103 ? 4.041 7.021 -10.297 1.00 98.31 103 ARG A N 1
ATOM 691 C CA . ARG A 1 103 ? 3.562 8.284 -10.888 1.00 98.31 103 ARG A CA 1
ATOM 692 C C . ARG A 1 103 ? 4.525 9.440 -10.636 1.00 98.31 103 ARG A C 1
ATOM 694 O O . ARG A 1 103 ? 4.710 10.280 -11.513 1.00 98.31 103 ARG A O 1
ATOM 701 N N . SER A 1 104 ? 5.185 9.463 -9.479 1.00 97.88 104 SER A N 1
ATOM 702 C CA . SER A 1 104 ? 6.146 10.513 -9.125 1.00 97.88 104 SER A CA 1
ATOM 703 C C . SER A 1 104 ? 7.405 10.542 -10.007 1.00 97.88 104 SER A C 1
ATOM 705 O O . SER A 1 104 ? 8.114 11.555 -10.038 1.00 97.88 104 SER A O 1
ATOM 707 N N . ALA A 1 105 ? 7.694 9.449 -10.720 1.00 97.50 105 ALA A N 1
ATOM 708 C CA . ALA A 1 105 ? 8.787 9.374 -11.681 1.00 97.50 105 ALA A CA 1
ATOM 709 C C . ALA A 1 105 ? 8.417 9.988 -13.045 1.00 97.50 105 ALA A C 1
ATOM 711 O O . ALA A 1 105 ? 9.295 10.520 -13.727 1.00 97.50 105 ALA A O 1
ATOM 712 N N . GLY A 1 106 ? 7.133 9.983 -13.428 1.00 96.25 106 GLY A N 1
ATOM 713 C CA . GLY A 1 106 ? 6.675 10.448 -14.743 1.00 96.25 106 GLY A CA 1
ATOM 714 C C . GLY A 1 106 ? 7.425 9.743 -15.879 1.00 96.25 106 GLY A C 1
ATOM 715 O O . GLY A 1 106 ? 7.632 8.534 -15.825 1.00 96.25 106 GLY A O 1
ATOM 716 N N . GLU A 1 107 ? 7.923 10.512 -16.850 1.00 96.62 107 GLU A N 1
ATOM 717 C CA . GLU A 1 107 ? 8.729 10.008 -17.982 1.00 96.62 107 GLU A CA 1
ATOM 718 C C . GLU A 1 107 ? 10.038 9.302 -17.573 1.00 96.62 107 GLU A C 1
ATOM 720 O O . GLU A 1 107 ? 10.690 8.670 -18.399 1.00 96.62 107 GLU A O 1
ATOM 725 N N . ARG A 1 108 ? 10.465 9.414 -16.306 1.00 95.50 108 ARG A N 1
ATOM 726 C CA . ARG A 1 108 ? 11.692 8.773 -15.795 1.00 95.50 108 ARG A CA 1
ATOM 727 C C . ARG A 1 108 ? 11.450 7.354 -15.273 1.00 95.50 108 ARG A C 1
ATOM 729 O O . ARG A 1 108 ? 12.414 6.646 -14.966 1.00 95.50 108 ARG A O 1
ATOM 736 N N . TRP A 1 109 ? 10.186 6.937 -15.165 1.00 96.81 109 TRP A N 1
ATOM 737 C CA . TRP A 1 109 ? 9.814 5.582 -14.767 1.00 96.81 109 TRP A CA 1
ATOM 738 C C . TRP A 1 109 ? 10.444 4.539 -15.703 1.00 96.81 109 TRP A C 1
ATOM 740 O O . TRP A 1 109 ? 10.434 4.702 -16.920 1.00 96.81 109 TRP A O 1
ATOM 750 N N . GLY A 1 110 ? 11.001 3.464 -15.137 1.00 93.62 110 GLY A N 1
ATOM 751 C CA . GLY A 1 110 ? 11.606 2.370 -15.906 1.00 93.62 110 GLY A CA 1
ATOM 752 C C . GLY A 1 110 ? 12.951 2.691 -16.576 1.00 93.62 110 GLY A C 1
ATOM 753 O O . GLY A 1 110 ? 13.490 1.834 -17.270 1.00 93.62 110 GLY A O 1
ATOM 754 N N . VAL A 1 111 ? 13.517 3.891 -16.375 1.00 94.25 111 VAL A N 1
ATOM 755 C CA . VAL A 1 111 ? 14.817 4.274 -16.964 1.00 94.25 111 VAL A CA 1
ATOM 756 C C . VAL A 1 111 ? 15.977 4.038 -15.993 1.00 94.25 111 VAL A C 1
ATOM 758 O O . VAL A 1 111 ? 16.967 3.404 -16.348 1.00 94.25 111 VAL A O 1
ATOM 761 N N . ARG A 1 112 ? 15.885 4.570 -14.764 1.00 91.38 112 ARG A N 1
ATOM 762 C CA . ARG A 1 112 ? 16.943 4.478 -13.728 1.00 91.38 112 ARG A CA 1
ATOM 763 C C . ARG A 1 112 ? 16.425 4.032 -12.354 1.00 91.38 112 ARG A C 1
ATOM 765 O O . ARG A 1 112 ? 17.030 4.358 -11.337 1.00 91.38 112 ARG A O 1
ATOM 772 N N . GLY A 1 113 ? 15.283 3.349 -12.316 1.00 93.44 113 GLY A N 1
ATOM 773 C CA . GLY A 1 113 ? 14.638 2.928 -11.068 1.00 93.44 113 GLY A CA 1
ATOM 774 C C . GLY A 1 113 ? 14.003 4.065 -10.259 1.00 93.44 113 GLY A C 1
ATOM 775 O O . GLY A 1 113 ? 13.723 3.914 -9.071 1.00 93.44 113 GLY A O 1
ATOM 776 N N . GLU A 1 114 ? 13.777 5.235 -10.866 1.00 97.44 114 GLU A N 1
ATOM 777 C CA . GLU A 1 114 ? 12.986 6.285 -10.222 1.00 97.44 114 GLU A CA 1
ATOM 778 C C . GLU A 1 114 ? 11.543 5.826 -10.034 1.00 97.44 114 GLU A C 1
ATOM 780 O O . GLU A 1 114 ? 10.939 5.266 -10.944 1.00 97.44 114 GLU A O 1
ATOM 785 N N . GLY A 1 115 ? 10.983 6.099 -8.857 1.00 97.81 115 GLY A N 1
ATOM 786 C CA . GLY A 1 115 ? 9.643 5.669 -8.478 1.00 97.81 115 GLY A CA 1
ATOM 787 C C . GLY A 1 115 ? 9.536 4.203 -8.074 1.00 97.81 115 GLY A C 1
ATOM 788 O O . GLY A 1 115 ? 8.449 3.782 -7.684 1.00 97.81 115 GLY A O 1
ATOM 789 N N . GLU A 1 116 ? 10.608 3.412 -8.168 1.00 98.12 116 GLU A N 1
ATOM 790 C CA . GLU A 1 116 ? 10.580 1.999 -7.791 1.00 98.12 116 GLU A CA 1
ATOM 791 C C . GLU A 1 116 ? 10.663 1.825 -6.277 1.00 98.12 116 GLU A C 1
ATOM 793 O O . GLU A 1 116 ? 11.446 2.489 -5.590 1.00 98.12 116 GLU A O 1
ATOM 798 N N . GLY A 1 117 ? 9.875 0.895 -5.750 1.00 98.00 117 GLY A N 1
ATOM 799 C CA . GLY A 1 117 ? 9.931 0.512 -4.355 1.00 98.00 117 GLY A CA 1
ATOM 800 C C . GLY A 1 117 ? 8.747 -0.321 -3.903 1.00 98.00 117 GLY A C 1
ATOM 801 O O . GLY A 1 117 ? 7.898 -0.752 -4.684 1.00 98.00 117 GLY A O 1
ATOM 802 N N . GLY A 1 118 ? 8.703 -0.535 -2.598 1.00 98.31 118 GLY A N 1
ATOM 803 C CA . GLY A 1 118 ? 7.654 -1.281 -1.938 1.00 98.31 118 GLY A CA 1
ATOM 804 C C . GLY A 1 118 ? 7.523 -0.909 -0.474 1.00 98.31 118 GLY A C 1
ATOM 805 O O . GLY A 1 118 ? 8.416 -0.306 0.127 1.00 98.31 118 GLY A O 1
ATOM 806 N N . ILE A 1 119 ? 6.369 -1.239 0.087 1.00 98.62 119 ILE A N 1
ATOM 807 C CA . ILE A 1 119 ? 6.042 -0.993 1.486 1.00 98.62 119 ILE A CA 1
ATOM 808 C C . ILE A 1 119 ? 5.538 -2.301 2.083 1.00 98.62 119 ILE A C 1
ATOM 810 O O . ILE A 1 119 ? 4.699 -2.978 1.492 1.00 98.62 119 ILE A O 1
ATOM 814 N N . ILE A 1 120 ? 6.030 -2.622 3.274 1.00 98.25 120 ILE A N 1
ATOM 815 C CA . ILE A 1 120 ? 5.401 -3.571 4.193 1.00 98.25 120 ILE A CA 1
ATOM 816 C C . ILE A 1 120 ? 4.748 -2.782 5.324 1.00 98.25 120 ILE A C 1
ATOM 818 O O . ILE A 1 120 ? 5.216 -1.699 5.683 1.00 98.25 120 ILE A O 1
ATOM 822 N N . GLY A 1 121 ? 3.692 -3.311 5.919 1.00 97.19 121 GLY A N 1
ATOM 823 C CA . GLY A 1 121 ? 3.056 -2.675 7.054 1.00 97.19 121 GLY A CA 1
ATOM 824 C C . GLY A 1 121 ? 2.068 -3.562 7.782 1.00 97.19 121 GLY A C 1
ATOM 825 O O . GLY A 1 121 ? 1.688 -4.634 7.320 1.00 97.19 121 GLY A O 1
ATOM 826 N N . ILE A 1 122 ? 1.678 -3.082 8.954 1.00 96.75 122 ILE A N 1
ATOM 827 C CA . ILE A 1 122 ? 0.684 -3.696 9.820 1.00 96.75 122 ILE A CA 1
ATOM 828 C C . ILE A 1 122 ? -0.372 -2.634 10.093 1.00 96.75 122 ILE A C 1
ATOM 830 O O . ILE A 1 122 ? -0.066 -1.539 10.579 1.00 96.75 122 ILE A O 1
ATOM 834 N N . GLU A 1 123 ? -1.613 -2.959 9.764 1.00 95.38 123 GLU A N 1
ATOM 835 C CA . GLU A 1 123 ? -2.775 -2.203 10.195 1.00 95.38 123 GLU A CA 1
ATOM 836 C C . GLU A 1 123 ? -3.319 -2.782 11.495 1.00 95.38 123 GLU A C 1
ATOM 838 O O . GLU A 1 123 ? -3.425 -3.995 11.639 1.00 95.38 123 GLU A O 1
ATOM 843 N N . VAL A 1 124 ? -3.751 -1.901 12.395 1.00 94.75 124 VAL A N 1
ATOM 844 C CA . VAL A 1 124 ? -4.687 -2.231 13.470 1.00 94.75 124 VAL A CA 1
ATOM 845 C C . VAL A 1 124 ? -5.909 -1.334 13.326 1.00 94.75 124 VAL A C 1
ATOM 847 O O . VAL A 1 124 ? -5.781 -0.107 13.289 1.00 94.75 124 VAL A O 1
ATOM 850 N N . ALA A 1 125 ? -7.098 -1.928 13.273 1.00 93.31 125 ALA A N 1
ATOM 851 C CA . ALA A 1 125 ? -8.352 -1.194 13.232 1.00 93.31 125 ALA A CA 1
ATOM 852 C C . ALA A 1 125 ? -9.285 -1.592 14.377 1.00 93.31 125 ALA A C 1
ATOM 854 O O . ALA A 1 125 ? -9.447 -2.764 14.709 1.00 93.31 125 ALA A O 1
ATOM 855 N N . LEU A 1 126 ? -9.902 -0.573 14.967 1.00 93.94 126 LEU A N 1
ATOM 856 C CA . LEU A 1 126 ? -10.806 -0.650 16.106 1.00 93.94 126 LEU A CA 1
ATOM 857 C C . LEU A 1 126 ? -12.170 -0.128 15.667 1.00 93.94 126 LEU A C 1
ATOM 859 O O . LEU A 1 126 ? -12.275 1.042 15.294 1.00 93.94 126 LEU A O 1
ATOM 863 N N . VAL A 1 127 ? -13.200 -0.969 15.729 1.00 93.12 127 VAL A N 1
ATOM 864 C CA . VAL A 1 127 ? -14.591 -0.566 15.486 1.00 93.12 127 VAL A CA 1
ATOM 865 C C . VAL A 1 127 ? -15.278 -0.360 16.828 1.00 93.12 127 VAL A C 1
ATOM 867 O O . VAL A 1 127 ? -15.213 -1.230 17.698 1.00 93.12 127 VAL A O 1
ATOM 870 N N . ARG A 1 128 ? -15.926 0.790 17.011 1.00 94.44 128 ARG A N 1
ATOM 871 C CA . ARG A 1 128 ? -16.672 1.141 18.225 1.00 94.44 128 ARG A CA 1
ATOM 872 C C . ARG A 1 128 ? -18.100 1.537 17.894 1.00 94.44 128 ARG A C 1
ATOM 874 O O . ARG A 1 128 ? -18.322 2.108 16.831 1.00 94.44 128 ARG A O 1
ATOM 881 N N . ASP A 1 129 ? -19.039 1.267 18.791 1.00 93.44 129 ASP A N 1
ATOM 882 C CA . ASP A 1 129 ? -20.407 1.789 18.687 1.00 93.44 129 ASP A CA 1
ATOM 883 C C . ASP A 1 129 ? -20.506 3.269 19.100 1.00 93.44 129 ASP A C 1
ATOM 885 O O . ASP A 1 129 ? -19.502 3.922 19.409 1.00 93.44 129 ASP A O 1
ATOM 889 N N . ALA A 1 130 ? -21.732 3.797 19.089 1.00 91.69 130 ALA A N 1
ATOM 890 C CA . ALA A 1 130 ? -22.036 5.169 19.475 1.00 91.69 130 ALA A CA 1
ATOM 891 C C . ALA A 1 130 ? -21.731 5.451 20.958 1.00 91.69 130 ALA A C 1
ATOM 893 O O . ALA A 1 130 ? -21.392 6.580 21.312 1.00 91.69 130 ALA A O 1
ATOM 894 N N . GLU A 1 131 ? -21.785 4.429 21.817 1.00 91.12 131 GLU A N 1
ATOM 895 C CA . GLU A 1 131 ? -21.435 4.510 23.238 1.00 91.12 131 GLU A CA 1
ATOM 896 C C . GLU A 1 131 ? -19.919 4.373 23.487 1.00 91.12 131 GLU A C 1
ATOM 898 O O . GLU A 1 131 ? -19.458 4.469 24.626 1.00 91.12 131 GLU A O 1
ATOM 903 N N . GLY A 1 132 ? -19.126 4.160 22.432 1.00 88.88 132 GLY A N 1
ATOM 904 C CA . GLY A 1 132 ? -17.675 4.014 22.499 1.00 88.88 132 GLY A CA 1
ATOM 905 C C . GLY A 1 132 ? -17.194 2.620 22.912 1.00 88.88 132 GLY A C 1
ATOM 906 O O . GLY A 1 132 ? -15.990 2.444 23.128 1.00 88.88 132 GLY A O 1
ATOM 907 N N . ARG A 1 133 ? -18.082 1.623 23.002 1.00 92.38 133 ARG A N 1
ATOM 908 C CA . ARG A 1 133 ? -17.714 0.228 23.280 1.00 92.38 133 ARG A CA 1
ATOM 909 C C . ARG A 1 133 ? -17.051 -0.377 22.050 1.00 92.38 133 ARG A C 1
ATOM 911 O O . ARG A 1 133 ? -17.532 -0.218 20.932 1.00 92.38 133 ARG A O 1
ATOM 918 N N . THR A 1 134 ? -15.947 -1.090 22.255 1.00 94.75 134 THR A N 1
ATOM 919 C CA . THR A 1 134 ? -15.262 -1.818 21.180 1.00 94.75 134 THR A CA 1
ATOM 920 C C . THR A 1 134 ? -16.118 -2.996 20.728 1.00 94.75 134 THR A C 1
ATOM 922 O O . THR A 1 134 ? -16.374 -3.908 21.510 1.00 94.75 134 THR A O 1
ATOM 925 N N . LEU A 1 135 ? -16.528 -2.974 19.463 1.00 94.88 135 LEU A N 1
ATOM 926 C CA . LEU A 1 135 ? -17.2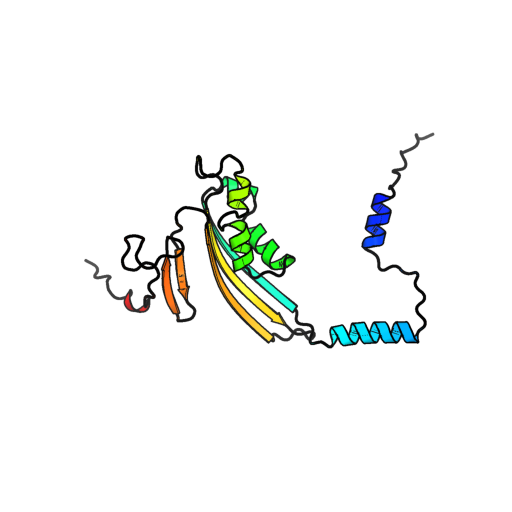51 -4.062 18.808 1.00 94.88 135 LEU A CA 1
ATOM 927 C C . LEU A 1 135 ? -16.292 -5.043 18.130 1.00 94.88 135 LEU A C 1
ATOM 929 O O . LEU A 1 135 ? -16.534 -6.244 18.130 1.00 94.88 135 LEU A O 1
ATOM 933 N N . GLU A 1 136 ? -15.201 -4.529 17.560 1.00 94.69 136 GLU A N 1
ATOM 934 C CA . GLU A 1 136 ? -14.259 -5.320 16.769 1.00 94.69 136 GLU A CA 1
ATOM 935 C C . GLU A 1 136 ? -12.844 -4.751 16.891 1.00 94.69 136 GLU A C 1
ATOM 937 O O . GLU A 1 136 ? -12.639 -3.531 16.893 1.00 94.69 136 GLU A O 1
ATOM 942 N N . VAL A 1 137 ? -11.862 -5.648 16.946 1.00 93.88 137 VAL A N 1
ATOM 943 C CA . VAL A 1 137 ? -10.446 -5.333 16.758 1.00 93.88 137 VAL A CA 1
ATOM 944 C C . VAL A 1 137 ? -9.920 -6.251 15.671 1.00 93.88 137 VAL A C 1
ATOM 946 O O . VAL A 1 137 ? -10.017 -7.469 15.801 1.00 93.88 137 VAL A O 1
ATOM 949 N N . ARG A 1 138 ? -9.347 -5.674 14.619 1.00 92.38 138 ARG A N 1
ATOM 950 C CA . ARG A 1 138 ? -8.689 -6.423 13.547 1.00 92.38 138 ARG A CA 1
ATOM 951 C C . ARG A 1 138 ? -7.262 -5.940 13.361 1.00 92.38 138 ARG A C 1
ATOM 953 O O . ARG A 1 138 ? -6.972 -4.757 13.544 1.00 92.38 138 ARG A O 1
ATOM 960 N N . SER A 1 139 ? -6.394 -6.866 12.989 1.00 92.88 139 SER A N 1
ATOM 961 C CA . SER A 1 139 ? -5.032 -6.592 12.553 1.00 92.88 139 SER A CA 1
ATOM 962 C C . SER A 1 139 ? -4.854 -7.189 11.169 1.00 92.88 139 SER A C 1
ATOM 964 O O . SER A 1 139 ? -5.390 -8.258 10.899 1.00 92.88 139 SER A O 1
ATOM 966 N N . GLU A 1 140 ? -4.111 -6.513 10.305 1.00 93.38 140 GLU A N 1
ATOM 967 C CA . GLU A 1 140 ? -3.853 -6.985 8.947 1.00 93.38 140 GLU A CA 1
ATOM 968 C C . GLU A 1 140 ? -2.400 -6.707 8.579 1.00 93.38 140 GLU A C 1
ATOM 970 O O . GLU A 1 140 ? -1.895 -5.601 8.784 1.00 93.38 140 GLU A O 1
ATOM 975 N N . ILE A 1 141 ? -1.724 -7.716 8.037 1.00 95.56 141 ILE A N 1
ATOM 976 C CA . ILE A 1 141 ? -0.400 -7.558 7.441 1.00 95.56 141 ILE A CA 1
ATOM 977 C C . ILE A 1 141 ? -0.610 -7.192 5.978 1.00 95.56 141 ILE A C 1
ATOM 979 O O . ILE A 1 141 ? -1.242 -7.933 5.232 1.00 95.56 141 ILE A O 1
ATOM 983 N N . ALA A 1 142 ? -0.063 -6.056 5.565 1.00 95.06 142 ALA A N 1
ATOM 984 C CA . ALA A 1 142 ? -0.181 -5.551 4.209 1.00 95.06 142 ALA A CA 1
ATOM 985 C C . ALA A 1 142 ? 1.205 -5.344 3.605 1.00 95.06 142 ALA A C 1
ATOM 987 O O . ALA A 1 142 ? 2.109 -4.808 4.244 1.00 95.06 142 ALA A O 1
ATOM 988 N N . HIS A 1 143 ? 1.376 -5.730 2.348 1.00 96.31 143 HIS A N 1
ATOM 989 C CA . HIS A 1 143 ? 2.594 -5.438 1.609 1.00 96.31 143 HIS A CA 1
ATOM 990 C C . HIS A 1 143 ? 2.315 -5.330 0.114 1.00 96.31 143 HIS A C 1
ATOM 992 O O . HIS A 1 143 ? 1.558 -6.120 -0.446 1.00 96.31 143 HIS A O 1
ATOM 998 N N . ASP A 1 144 ? 2.965 -4.386 -0.553 1.00 97.19 144 ASP A N 1
ATOM 999 C CA . ASP A 1 144 ? 2.882 -4.232 -2.004 1.00 97.19 144 ASP A CA 1
ATOM 1000 C C . ASP A 1 144 ? 4.118 -3.493 -2.533 1.00 97.19 144 ASP A C 1
ATOM 1002 O O . ASP A 1 144 ? 4.811 -2.798 -1.787 1.00 97.19 144 ASP A O 1
ATOM 1006 N N . HIS A 1 145 ? 4.419 -3.683 -3.812 1.00 97.69 145 HIS A N 1
ATOM 1007 C CA . HIS A 1 145 ? 5.576 -3.106 -4.492 1.00 97.69 145 HIS A CA 1
ATOM 1008 C C . HIS A 1 145 ? 5.322 -2.939 -5.995 1.00 97.69 145 HIS A C 1
ATOM 1010 O O . HIS A 1 145 ? 4.489 -3.629 -6.582 1.00 97.69 145 HIS A O 1
ATOM 1016 N N . ASN A 1 146 ? 6.036 -2.023 -6.639 1.00 97.19 146 ASN A N 1
ATOM 1017 C CA . ASN A 1 146 ? 5.927 -1.767 -8.080 1.00 97.19 146 ASN A CA 1
ATOM 1018 C C . ASN A 1 146 ? 7.197 -2.152 -8.852 1.00 97.19 146 ASN A C 1
ATOM 1020 O O . ASN A 1 146 ? 7.195 -2.124 -10.080 1.00 97.19 146 ASN A O 1
ATOM 1024 N N . CYS A 1 147 ? 8.265 -2.497 -8.134 1.00 95.31 147 CYS A N 1
ATOM 1025 C CA . CYS A 1 147 ? 9.517 -2.982 -8.692 1.00 95.31 147 CYS A CA 1
ATOM 1026 C C . CYS A 1 147 ? 9.413 -4.458 -9.107 1.00 95.31 147 CYS A C 1
ATOM 1028 O O . CYS A 1 147 ? 8.420 -5.134 -8.840 1.00 95.31 147 CYS A O 1
ATOM 1030 N N . GLY A 1 148 ? 10.472 -4.974 -9.737 1.00 92.44 148 GLY A N 1
ATOM 1031 C CA . GLY A 1 148 ? 10.533 -6.370 -10.182 1.00 92.44 148 GLY A CA 1
ATOM 1032 C C . GLY A 1 148 ? 10.449 -7.406 -9.055 1.00 92.44 148 GLY A C 1
ATOM 1033 O O . GLY A 1 148 ? 10.123 -8.552 -9.330 1.00 92.44 148 GLY A O 1
ATOM 1034 N N . GLY A 1 149 ? 10.712 -7.023 -7.802 1.00 93.31 149 GLY A N 1
ATOM 1035 C CA . GLY A 1 149 ? 10.560 -7.882 -6.630 1.00 93.31 149 GLY A CA 1
ATOM 1036 C C . GLY A 1 149 ? 10.913 -7.158 -5.330 1.00 93.31 149 GLY A C 1
ATOM 1037 O O . GLY A 1 149 ? 11.673 -6.188 -5.325 1.00 93.31 149 GLY A O 1
ATOM 1038 N N . MET A 1 150 ? 10.372 -7.642 -4.215 1.00 95.25 150 MET A N 1
ATOM 1039 C CA . MET A 1 150 ? 10.639 -7.133 -2.871 1.00 95.25 150 MET A CA 1
ATOM 1040 C C . MET A 1 150 ? 10.776 -8.295 -1.891 1.00 95.25 150 MET A C 1
ATOM 1042 O O . MET A 1 150 ? 9.775 -8.912 -1.524 1.00 95.25 150 MET A O 1
ATOM 1046 N N . TYR A 1 151 ? 12.000 -8.548 -1.421 1.00 94.31 151 TYR A N 1
ATOM 1047 C CA . TYR A 1 151 ? 12.243 -9.490 -0.330 1.00 94.31 151 TYR A CA 1
ATOM 1048 C C . TYR A 1 151 ? 11.438 -9.079 0.899 1.00 94.31 151 TYR A C 1
ATOM 1050 O O . TYR A 1 151 ? 11.658 -8.013 1.476 1.00 94.31 151 TYR A O 1
ATOM 1058 N N . ARG A 1 152 ? 10.496 -9.931 1.293 1.00 94.31 152 ARG A N 1
ATOM 1059 C CA . ARG A 1 152 ? 9.654 -9.713 2.467 1.00 94.31 152 ARG A CA 1
ATOM 1060 C C . ARG A 1 152 ? 9.336 -11.034 3.135 1.00 94.31 152 ARG A C 1
ATOM 1062 O O . ARG A 1 152 ? 9.233 -12.065 2.475 1.00 94.31 152 ARG A O 1
ATOM 1069 N N . ALA A 1 153 ? 9.147 -10.967 4.442 1.00 94.00 153 ALA A N 1
ATOM 1070 C CA . ALA A 1 153 ? 8.714 -12.085 5.253 1.00 94.00 153 ALA A CA 1
ATOM 1071 C C . ALA A 1 153 ? 7.720 -11.604 6.306 1.00 94.00 153 ALA A C 1
ATOM 1073 O O . ALA A 1 153 ? 7.762 -10.446 6.727 1.00 94.00 153 ALA A O 1
ATOM 1074 N N . TRP A 1 154 ? 6.819 -12.490 6.709 1.00 94.19 154 TRP A N 1
ATOM 1075 C CA . TRP A 1 154 ? 5.828 -12.217 7.740 1.00 94.19 154 TRP A CA 1
ATOM 1076 C C . TRP A 1 154 ? 5.384 -13.510 8.418 1.00 94.19 154 TRP A C 1
ATOM 1078 O O . TRP A 1 154 ? 5.642 -14.607 7.924 1.00 94.19 154 TRP A O 1
ATOM 1088 N N . ILE A 1 155 ? 4.723 -13.371 9.563 1.00 93.31 155 ILE A N 1
ATOM 1089 C CA . ILE A 1 155 ? 4.023 -14.469 10.224 1.00 93.31 155 ILE A CA 1
ATOM 1090 C C . ILE A 1 155 ? 2.548 -14.336 9.867 1.00 93.31 155 ILE A C 1
ATOM 1092 O O . ILE A 1 155 ? 1.975 -13.274 10.089 1.00 93.31 155 ILE A O 1
ATOM 1096 N N . ASP A 1 156 ? 1.951 -15.368 9.279 1.00 90.88 156 ASP A N 1
ATOM 1097 C CA . ASP A 1 156 ? 0.526 -15.357 8.952 1.00 90.88 156 ASP A CA 1
ATOM 1098 C C . ASP A 1 156 ? -0.362 -15.566 10.189 1.00 90.88 156 ASP A C 1
ATOM 1100 O O . ASP A 1 156 ? 0.113 -15.847 11.292 1.00 90.88 156 ASP A O 1
ATOM 1104 N N . ASP A 1 157 ? -1.678 -15.468 10.002 1.00 90.06 157 ASP A N 1
ATOM 1105 C CA . ASP A 1 157 ? -2.655 -15.623 11.086 1.00 90.06 157 ASP A CA 1
ATOM 1106 C C . ASP A 1 157 ? -2.665 -17.035 11.708 1.00 90.06 157 ASP A C 1
ATOM 1108 O O . ASP A 1 157 ? -3.254 -17.245 12.767 1.00 90.06 157 ASP A O 1
ATOM 1112 N N . GLN A 1 158 ? -2.012 -18.019 11.074 1.00 90.94 158 GLN A N 1
ATOM 1113 C CA . GLN A 1 158 ? -1.822 -19.376 11.602 1.00 90.94 158 GLN A CA 1
ATOM 1114 C C . GLN A 1 158 ? -0.499 -19.525 12.374 1.00 90.94 158 GLN A C 1
ATOM 1116 O O . GLN A 1 158 ? -0.145 -20.626 12.811 1.00 90.94 158 GLN A O 1
ATOM 1121 N N . GLY A 1 159 ? 0.257 -18.437 12.544 1.00 89.94 159 GLY A N 1
ATOM 1122 C CA . GLY A 1 159 ? 1.556 -18.447 13.204 1.00 89.94 159 GLY A CA 1
ATOM 1123 C C . GLY A 1 159 ? 2.668 -19.068 12.357 1.00 89.94 159 GLY A C 1
ATOM 1124 O O . GLY A 1 159 ? 3.697 -19.463 12.911 1.00 89.94 159 GLY A O 1
ATOM 1125 N N . LYS A 1 160 ? 2.474 -19.203 11.039 1.00 90.00 160 LYS A N 1
ATOM 1126 C CA . LYS A 1 160 ? 3.478 -19.753 10.123 1.00 90.00 160 LYS A CA 1
ATOM 1127 C C . LYS A 1 160 ? 4.275 -18.632 9.477 1.00 90.00 160 LYS A C 1
ATOM 1129 O O . LYS A 1 160 ? 3.715 -17.623 9.055 1.00 90.00 160 LYS A O 1
ATOM 1134 N N . ALA A 1 161 ? 5.588 -18.816 9.392 1.00 91.38 161 ALA A N 1
ATOM 1135 C CA . ALA A 1 161 ? 6.438 -17.902 8.650 1.00 91.38 161 ALA A CA 1
ATOM 1136 C C . ALA A 1 161 ? 6.218 -18.075 7.154 1.00 91.38 161 ALA A C 1
ATOM 1138 O O . ALA A 1 161 ? 6.077 -19.188 6.654 1.00 91.38 161 ALA A O 1
ATOM 1139 N N . ARG A 1 162 ? 6.215 -16.953 6.449 1.00 90.50 162 ARG A N 1
ATOM 1140 C CA . ARG A 1 162 ? 6.189 -16.878 4.995 1.00 90.50 162 ARG A CA 1
ATOM 1141 C C . ARG A 1 162 ? 7.275 -15.931 4.545 1.00 90.50 162 ARG A C 1
ATOM 1143 O O . ARG A 1 162 ? 7.556 -14.945 5.226 1.00 90.50 162 ARG A O 1
ATOM 1150 N N . TYR A 1 163 ? 7.833 -16.198 3.376 1.00 90.88 163 TYR A N 1
ATOM 1151 C CA . TYR A 1 163 ? 8.606 -15.215 2.637 1.00 90.88 163 TYR A CA 1
ATOM 1152 C C . TYR A 1 163 ? 8.155 -15.187 1.183 1.00 90.88 163 TYR A C 1
ATOM 1154 O O . TYR A 1 163 ? 7.637 -16.171 0.655 1.00 90.88 163 TYR A O 1
ATOM 1162 N N . GLN A 1 164 ? 8.336 -14.042 0.542 1.00 89.94 164 GLN A N 1
ATOM 1163 C CA . GLN A 1 164 ? 8.009 -13.854 -0.862 1.00 89.94 164 GLN A CA 1
ATOM 1164 C C . GLN A 1 164 ? 8.916 -12.772 -1.447 1.00 89.94 164 GLN A C 1
ATOM 1166 O O . GLN A 1 164 ? 9.299 -11.835 -0.744 1.00 89.94 164 GLN A O 1
ATOM 1171 N N . VAL A 1 165 ? 9.262 -12.877 -2.725 1.00 91.19 165 VAL A N 1
ATOM 1172 C CA . VAL A 1 165 ? 10.037 -11.854 -3.435 1.00 91.19 165 VAL A CA 1
ATOM 1173 C C . VAL A 1 165 ? 9.177 -11.264 -4.535 1.00 91.19 165 VAL A C 1
ATOM 1175 O O . VAL A 1 165 ? 8.908 -10.062 -4.530 1.00 91.19 165 VAL A O 1
ATOM 1178 N N . PHE A 1 166 ? 8.652 -12.104 -5.413 1.00 89.88 166 PHE A N 1
ATOM 1179 C CA . PHE A 1 166 ? 7.905 -11.675 -6.586 1.00 89.88 166 PHE A CA 1
ATOM 1180 C C . PHE A 1 166 ? 6.412 -11.491 -6.285 1.00 89.88 166 PHE A C 1
ATOM 1182 O O . PHE A 1 166 ? 5.917 -11.792 -5.190 1.00 89.88 166 PHE A O 1
ATOM 1189 N N . LYS A 1 167 ? 5.684 -10.927 -7.248 1.00 83.25 167 LYS A N 1
ATOM 1190 C CA . LYS A 1 167 ? 4.220 -10.936 -7.244 1.00 83.25 167 LYS A CA 1
ATOM 1191 C C . LYS A 1 167 ? 3.726 -12.204 -7.916 1.00 83.25 167 LYS A C 1
ATOM 1193 O O . LYS A 1 167 ? 4.201 -12.530 -8.995 1.00 83.25 167 LYS A O 1
ATOM 1198 N N . ASP A 1 168 ? 2.776 -12.874 -7.275 1.00 65.88 168 ASP A N 1
ATOM 1199 C CA . ASP A 1 168 ? 1.936 -13.911 -7.878 1.00 65.88 168 ASP A CA 1
ATOM 1200 C C . ASP A 1 168 ? 2.658 -15.056 -8.585 1.00 65.88 168 ASP A C 1
ATOM 1202 O O . ASP A 1 168 ? 2.303 -15.397 -9.709 1.00 65.88 168 ASP A O 1
ATOM 1206 N N . VAL A 1 169 ? 3.612 -15.718 -7.924 1.00 52.44 169 VAL A N 1
ATOM 1207 C CA . VAL A 1 169 ? 4.091 -17.012 -8.427 1.00 52.44 169 VAL A CA 1
ATOM 1208 C C . VAL A 1 169 ? 4.561 -17.963 -7.324 1.00 52.44 169 VAL A C 1
ATOM 1210 O O . VAL A 1 169 ? 5.649 -17.789 -6.779 1.00 52.44 169 VAL A O 1
ATOM 1213 N N . PRO A 1 170 ? 3.796 -19.030 -7.030 1.00 45.12 170 PRO A N 1
ATOM 1214 C CA . PRO A 1 170 ? 4.370 -20.259 -6.505 1.00 45.12 170 PRO A CA 1
ATOM 1215 C C . PRO A 1 170 ? 5.327 -20.837 -7.563 1.00 45.12 170 PRO A C 1
ATOM 1217 O O . PRO A 1 170 ? 4.901 -21.174 -8.667 1.00 45.12 170 PRO A O 1
ATOM 1220 N N . GLY A 1 171 ? 6.618 -20.940 -7.247 1.00 47.31 171 GLY A N 1
ATOM 1221 C CA . GLY A 1 171 ? 7.568 -21.755 -8.017 1.00 47.31 171 GLY A CA 1
ATOM 1222 C C . GLY A 1 171 ? 8.150 -21.168 -9.311 1.00 47.31 171 GLY A C 1
ATOM 1223 O O . GLY A 1 171 ? 8.794 -21.910 -10.046 1.00 47.31 171 GLY A O 1
ATOM 1224 N N . VAL A 1 172 ? 7.986 -19.873 -9.612 1.00 46.41 172 VAL A N 1
ATOM 1225 C CA . VAL A 1 172 ? 8.594 -19.259 -10.825 1.00 46.41 172 VAL A CA 1
ATOM 1226 C C . VAL A 1 172 ? 9.854 -18.447 -10.514 1.00 46.41 172 VAL A C 1
ATOM 1228 O O . VAL A 1 172 ? 10.624 -18.128 -11.414 1.00 46.41 172 VAL A O 1
ATOM 1231 N N . GLY A 1 173 ? 10.141 -18.192 -9.239 1.00 49.50 173 GLY A N 1
ATOM 1232 C CA . GLY A 1 173 ? 11.312 -17.435 -8.810 1.00 49.50 173 GLY A CA 1
ATOM 1233 C C . GLY A 1 173 ? 12.572 -18.256 -8.544 1.00 49.50 173 GLY A C 1
ATOM 1234 O O . GLY A 1 173 ? 13.428 -17.763 -7.834 1.00 49.50 173 GLY A O 1
ATOM 1235 N N . GLY A 1 174 ? 12.712 -19.508 -8.995 1.00 52.25 174 GLY A N 1
ATOM 1236 C CA . GLY A 1 174 ? 1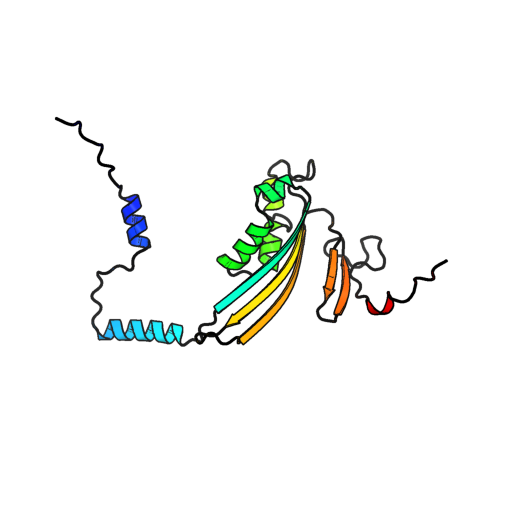3.941 -20.296 -8.757 1.00 52.25 174 GLY A CA 1
ATOM 1237 C C . GLY A 1 174 ? 14.299 -20.573 -7.281 1.00 52.25 174 GLY A C 1
ATOM 1238 O O . GLY A 1 174 ? 15.327 -21.192 -7.019 1.00 5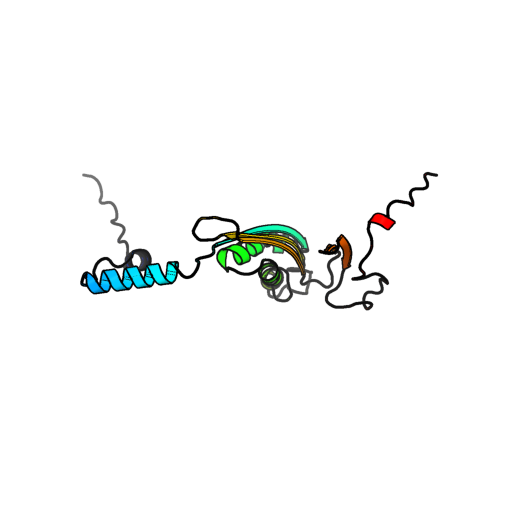2.25 174 GLY A O 1
ATOM 1239 N N . TYR A 1 175 ? 13.458 -20.157 -6.328 1.00 56.19 175 TYR A N 1
ATOM 1240 C CA . TYR A 1 175 ? 13.582 -20.435 -4.900 1.00 56.19 175 TYR A CA 1
ATOM 1241 C C . TYR A 1 175 ? 12.498 -21.438 -4.493 1.00 56.19 175 TYR A C 1
ATOM 1243 O O . TYR A 1 175 ? 11.308 -21.127 -4.515 1.00 56.19 175 TYR A O 1
ATOM 1251 N N . GLU A 1 176 ? 12.906 -22.652 -4.119 1.00 60.38 176 GLU A N 1
ATOM 1252 C CA . GLU A 1 176 ? 12.005 -23.795 -3.875 1.00 60.38 176 GLU A CA 1
ATOM 1253 C C . GLU A 1 176 ? 10.939 -23.549 -2.790 1.00 60.38 176 GLU A C 1
ATOM 1255 O O . GLU A 1 176 ? 9.890 -24.188 -2.802 1.00 60.38 176 GLU A O 1
ATOM 1260 N N . ALA A 1 177 ? 11.181 -22.612 -1.870 1.00 66.81 177 ALA A N 1
ATOM 1261 C CA . ALA A 1 177 ? 10.305 -22.336 -0.731 1.00 66.81 177 ALA A CA 1
ATOM 1262 C C . ALA A 1 177 ? 9.495 -21.026 -0.854 1.00 66.81 177 ALA A C 1
ATOM 1264 O O . ALA A 1 177 ? 8.844 -20.619 0.107 1.00 66.81 177 ALA A O 1
ATOM 1265 N N . GLU A 1 178 ? 9.528 -20.331 -1.997 1.00 74.81 178 GLU A N 1
ATOM 1266 C CA . GLU A 1 178 ? 8.871 -19.025 -2.127 1.00 74.81 178 GLU A CA 1
ATOM 1267 C C . GLU A 1 178 ? 7.349 -19.135 -1.934 1.00 74.81 178 GLU A C 1
ATOM 1269 O O . GLU A 1 178 ? 6.661 -19.892 -2.619 1.00 74.81 178 GLU A O 1
ATOM 1274 N N . GLY A 1 179 ? 6.813 -18.376 -0.974 1.00 71.00 179 GLY A N 1
ATOM 1275 C CA . GLY A 1 179 ? 5.399 -18.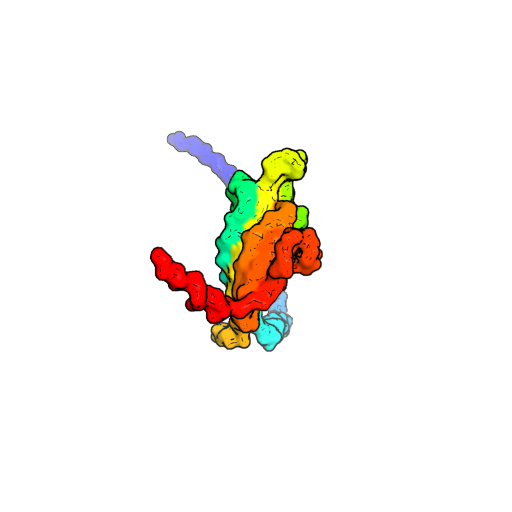404 -0.594 1.00 71.00 179 GLY A CA 1
ATOM 1276 C C . GLY A 1 179 ? 4.986 -19.589 0.291 1.00 71.00 179 GLY A C 1
ATOM 1277 O O . GLY A 1 179 ? 3.833 -19.628 0.739 1.00 71.00 179 GLY A O 1
ATOM 1278 N N . ALA A 1 180 ? 5.896 -20.528 0.579 1.00 81.19 180 ALA A N 1
ATOM 1279 C CA . ALA A 1 180 ? 5.626 -21.659 1.459 1.00 81.19 180 ALA A CA 1
ATOM 1280 C C . ALA A 1 180 ? 5.421 -21.203 2.913 1.00 81.19 180 ALA A C 1
ATOM 1282 O O . ALA A 1 180 ? 5.990 -20.213 3.373 1.00 81.19 180 ALA A O 1
ATOM 1283 N N . ALA A 1 181 ? 4.572 -21.938 3.632 1.00 84.00 181 ALA A N 1
ATOM 1284 C CA . ALA A 1 181 ? 4.345 -21.733 5.055 1.00 84.00 181 ALA A CA 1
ATOM 1285 C C . ALA A 1 181 ? 5.306 -22.615 5.859 1.00 84.00 181 ALA A C 1
ATOM 1287 O O . ALA A 1 181 ? 5.240 -23.843 5.786 1.00 84.00 181 ALA A O 1
ATOM 1288 N N . GLU A 1 182 ? 6.162 -21.993 6.661 1.00 85.50 182 GLU A N 1
ATOM 1289 C CA . GLU A 1 182 ? 7.154 -22.669 7.490 1.00 85.50 182 GLU A CA 1
ATOM 1290 C C . GLU A 1 182 ? 6.823 -22.568 8.982 1.00 85.50 182 GLU A C 1
ATOM 1292 O O . GLU A 1 182 ? 6.245 -21.595 9.470 1.00 85.50 182 GLU A O 1
ATOM 1297 N N . ASP A 1 183 ? 7.194 -23.602 9.739 1.00 84.62 183 ASP A N 1
ATOM 1298 C CA . ASP A 1 183 ? 7.075 -23.591 11.194 1.00 84.62 183 ASP A CA 1
ATOM 1299 C C . ASP A 1 183 ? 8.374 -23.090 11.829 1.00 84.62 183 ASP A C 1
ATOM 1301 O O . ASP A 1 183 ? 9.357 -23.827 11.911 1.00 84.62 183 ASP A O 1
ATOM 1305 N N . VAL A 1 184 ? 8.354 -21.852 12.327 1.00 79.12 184 VAL A N 1
ATOM 1306 C CA . VAL A 1 184 ? 9.515 -21.183 12.943 1.00 79.12 184 VAL A CA 1
ATOM 1307 C C . VAL A 1 184 ? 10.099 -21.984 14.110 1.00 79.12 184 VAL A C 1
ATOM 1309 O O . VAL A 1 184 ? 11.298 -21.923 14.373 1.00 79.12 184 VAL A O 1
ATOM 1312 N N . ARG A 1 185 ? 9.288 -22.799 14.800 1.00 77.38 185 ARG A N 1
ATOM 1313 C CA . ARG A 1 185 ? 9.750 -23.632 15.926 1.00 77.38 185 ARG A CA 1
ATOM 1314 C C . ARG A 1 185 ? 10.716 -24.731 15.487 1.00 77.38 185 ARG A C 1
ATOM 1316 O O . ARG A 1 185 ? 11.399 -25.313 16.323 1.00 77.38 185 ARG A O 1
ATOM 1323 N N . ARG A 1 186 ? 10.767 -25.039 14.188 1.00 75.94 186 ARG A N 1
ATOM 1324 C CA . ARG A 1 186 ? 11.721 -25.997 13.618 1.00 75.94 186 ARG A CA 1
ATOM 1325 C C . ARG A 1 186 ? 13.096 -25.383 13.372 1.00 75.94 186 ARG A C 1
ATOM 1327 O O . ARG A 1 186 ? 14.056 -26.131 13.256 1.00 75.94 186 ARG A O 1
ATOM 1334 N N . TRP A 1 187 ? 13.213 -24.056 13.343 1.00 72.06 187 TRP A N 1
ATOM 1335 C CA . TRP A 1 187 ? 14.480 -23.372 13.071 1.00 72.06 187 TRP A CA 1
ATOM 1336 C C . TRP A 1 187 ? 15.438 -23.350 14.278 1.00 72.06 187 TRP A C 1
ATOM 1338 O O . TRP A 1 187 ? 16.609 -23.014 14.130 1.00 72.06 187 TRP A O 1
ATOM 1348 N N . SER A 1 188 ? 14.983 -23.704 15.486 1.00 62.97 188 SER A N 1
ATOM 1349 C CA . SER A 1 188 ? 15.731 -23.469 16.730 1.00 62.97 188 SER A CA 1
ATOM 1350 C C . SER A 1 188 ? 16.749 -24.548 17.141 1.00 62.97 188 SER A C 1
ATOM 1352 O O . SER A 1 188 ? 17.105 -24.581 18.316 1.00 62.97 188 SER A O 1
ATOM 1354 N N . TRP A 1 189 ? 17.237 -25.421 16.246 1.00 50.84 189 TRP A N 1
ATOM 1355 C CA . TRP A 1 189 ? 18.056 -26.581 16.669 1.00 50.84 189 TRP A CA 1
ATOM 1356 C C . TRP A 1 189 ? 19.375 -26.842 15.920 1.00 50.84 189 TRP A C 1
ATOM 1358 O O . TRP A 1 189 ? 20.038 -27.825 16.224 1.00 50.84 189 TRP A O 1
ATOM 1368 N N . GLU A 1 190 ? 19.846 -25.942 15.053 1.00 51.84 190 GLU A N 1
ATOM 1369 C CA . GLU A 1 190 ? 21.181 -26.050 14.432 1.00 51.84 190 GLU A CA 1
ATOM 1370 C C . GLU A 1 190 ? 22.041 -24.811 14.717 1.00 51.84 190 GLU A C 1
ATOM 1372 O O . GLU A 1 190 ? 22.346 -23.982 13.865 1.00 51.84 190 GLU A O 1
ATOM 1377 N N . LYS A 1 191 ? 22.469 -24.681 15.973 1.00 49.91 191 LYS A N 1
ATOM 1378 C CA . LYS A 1 191 ? 23.752 -24.044 16.289 1.00 49.91 191 LYS A CA 1
ATOM 1379 C C . LYS A 1 191 ? 24.606 -25.064 17.027 1.00 49.91 191 LYS A C 1
ATOM 1381 O O . LYS A 1 191 ? 24.792 -24.972 18.237 1.00 49.91 191 LYS A O 1
ATOM 1386 N N . THR A 1 192 ? 25.111 -26.052 16.291 1.00 42.09 192 THR A N 1
ATOM 1387 C CA . THR A 1 192 ? 26.291 -26.795 16.739 1.00 42.09 192 THR A CA 1
ATOM 1388 C C . THR A 1 192 ? 27.450 -25.808 16.709 1.00 42.09 192 THR A C 1
ATOM 1390 O O . THR A 1 192 ? 27.945 -25.442 15.647 1.00 42.09 192 THR A O 1
ATOM 1393 N N . ILE A 1 193 ? 27.798 -25.298 17.888 1.00 42.66 193 ILE A N 1
ATOM 1394 C CA . ILE A 1 193 ? 29.025 -24.542 18.120 1.00 42.66 193 ILE A CA 1
ATOM 1395 C C . ILE A 1 193 ? 30.180 -25.515 17.851 1.00 42.66 193 ILE A C 1
ATOM 1397 O O . ILE A 1 193 ? 30.313 -26.509 18.566 1.00 42.66 193 ILE A O 1
ATOM 1401 N N . LEU A 1 194 ? 30.952 -25.255 16.794 1.00 38.91 194 LEU A N 1
ATOM 1402 C CA . LEU A 1 194 ? 32.331 -25.731 16.660 1.00 38.91 194 LEU A CA 1
ATOM 1403 C C . LEU A 1 194 ? 33.262 -24.705 17.307 1.00 38.91 194 LEU A C 1
ATOM 1405 O O . LEU A 1 194 ? 33.006 -23.493 17.112 1.00 38.91 194 LEU A O 1
#